Protein AF-A0AA37EKW2-F1 (afdb_monomer_lite)

Foldseek 3Di:
DDAAQDQADPVSVVVCVVVQALHDWQLSHHANDAPRNDDQPDAWDWFQQPQSRHTDTRNHPQLLLVVLVQSPDPFFRTKHAFRWLPDPVLLVVLCVVVVHDADHDPPNRHHGTHTFGIWTWGDPPPDIAIATEHEDEPVCCPPPNSVSSLSSVCVSCVVVVHHYYYDYDDPVSNVVSVVSCVVCVCVRVVPDDDPPPPPPDPPDD

Sequence (205 aa):
MAGRRKLEKLADFKRALKQKYGLGEGANYTPWIRVQDVKSHGHSGKIDGIKSGRTHHTLSEQETCFFYLAEFSDSVTDIREQFPLLPLTLSLKISQLLDIEHPKHPITKDPIIMTTDFLLTCSDGKRIWYEAVTVKPSEKLSDKRTAEKLDIERVWWELLGVPFHVFCLSELNQIKSKNIQWITDPKRKNYSSPSNKVREKPSVC

pLDDT: mean 90.91, std 12.45, range [42.06, 98.75]

Structure (mmCIF, N/CA/C/O backbone):
data_AF-A0AA37EKW2-F1
#
_entry.id   AF-A0AA37EKW2-F1
#
loop_
_atom_site.group_PDB
_atom_site.id
_atom_site.type_symbol
_atom_site.label_atom_id
_atom_site.label_alt_id
_atom_site.label_comp_id
_atom_site.label_asym_id
_atom_site.label_entity_id
_atom_site.label_seq_id
_atom_site.pdbx_PDB_ins_code
_atom_site.Cartn_x
_atom_site.Cartn_y
_atom_site.Cartn_z
_atom_site.occupancy
_atom_site.B_iso_or_equiv
_atom_site.auth_seq_id
_atom_site.auth_comp_id
_atom_site.auth_asym_id
_atom_site.auth_atom_id
_atom_site.pdbx_PDB_model_num
ATOM 1 N N . MET A 1 1 ? 15.462 -14.387 13.741 1.00 42.06 1 MET A N 1
ATOM 2 C CA . MET A 1 1 ? 14.979 -13.208 12.985 1.00 42.06 1 MET A CA 1
ATOM 3 C C . MET A 1 1 ? 15.361 -13.371 11.522 1.00 42.06 1 MET A C 1
ATOM 5 O O . MET A 1 1 ? 16.529 -13.606 11.247 1.00 42.06 1 MET A O 1
ATOM 9 N N . ALA A 1 2 ? 14.400 -13.325 10.594 1.00 54.16 2 ALA A N 1
ATOM 10 C CA . ALA A 1 2 ? 14.700 -13.429 9.164 1.00 54.16 2 ALA A CA 1
ATOM 11 C C . ALA A 1 2 ? 15.377 -12.135 8.683 1.00 54.16 2 ALA A C 1
ATOM 13 O O . ALA A 1 2 ? 14.808 -11.054 8.840 1.00 54.16 2 ALA A O 1
ATOM 14 N N . GLY A 1 3 ? 16.590 -12.257 8.138 1.00 61.41 3 GLY A N 1
ATOM 15 C CA . GLY A 1 3 ? 17.372 -11.133 7.624 1.00 61.41 3 GLY A CA 1
ATOM 16 C C . GLY A 1 3 ? 16.683 -10.384 6.480 1.00 61.41 3 GLY A C 1
ATOM 17 O O . GLY A 1 3 ? 15.661 -10.817 5.940 1.00 61.41 3 GLY A O 1
ATOM 18 N N . ARG A 1 4 ? 17.260 -9.237 6.112 1.00 78.19 4 ARG A N 1
ATOM 19 C CA . ARG A 1 4 ? 16.784 -8.392 5.012 1.00 78.19 4 ARG A CA 1
ATOM 20 C C . ARG A 1 4 ? 16.636 -9.205 3.724 1.00 78.19 4 ARG A C 1
ATOM 22 O O . ARG A 1 4 ? 17.592 -9.851 3.289 1.00 78.19 4 ARG A O 1
ATOM 29 N N . ARG A 1 5 ? 15.459 -9.157 3.093 1.00 86.81 5 ARG A N 1
ATOM 30 C CA . ARG A 1 5 ? 15.258 -9.824 1.802 1.00 86.81 5 ARG A CA 1
ATOM 31 C C . ARG A 1 5 ? 15.879 -8.994 0.686 1.00 86.81 5 ARG A C 1
ATOM 33 O O . ARG A 1 5 ? 15.773 -7.770 0.672 1.00 86.81 5 ARG A O 1
ATOM 40 N N . LYS A 1 6 ? 16.489 -9.682 -0.274 1.00 83.50 6 LYS A N 1
ATOM 41 C CA . LYS A 1 6 ? 16.849 -9.103 -1.569 1.00 83.50 6 LYS A CA 1
ATOM 42 C C . LYS A 1 6 ? 15.641 -9.234 -2.487 1.00 83.50 6 LYS A C 1
ATOM 44 O O . LYS A 1 6 ? 15.104 -10.334 -2.597 1.00 83.50 6 LYS A O 1
ATOM 49 N N . LEU A 1 7 ? 15.206 -8.121 -3.070 1.00 87.19 7 LEU A N 1
ATOM 50 C CA . LEU A 1 7 ? 14.151 -8.023 -4.084 1.00 87.19 7 LEU A CA 1
ATOM 51 C C . LEU A 1 7 ? 14.756 -7.329 -5.312 1.00 87.19 7 LEU A C 1
ATOM 53 O O . LEU A 1 7 ? 14.345 -6.234 -5.684 1.00 87.19 7 LEU A O 1
ATOM 57 N N . GLU A 1 8 ? 15.806 -7.926 -5.877 1.00 87.25 8 GLU A N 1
ATOM 58 C CA . GLU A 1 8 ? 16.650 -7.264 -6.880 1.00 87.25 8 GLU A CA 1
ATOM 59 C C . GLU A 1 8 ? 16.431 -7.834 -8.282 1.00 87.25 8 GLU A C 1
ATOM 61 O O . GLU A 1 8 ? 16.591 -7.114 -9.265 1.00 87.25 8 GLU A O 1
ATOM 66 N N . LYS A 1 9 ? 16.089 -9.127 -8.376 1.00 89.00 9 LYS A N 1
ATOM 67 C CA . LYS A 1 9 ? 15.966 -9.863 -9.642 1.00 89.00 9 LYS A CA 1
ATOM 68 C C . LYS A 1 9 ? 14.743 -10.776 -9.661 1.00 89.00 9 LYS A C 1
ATOM 70 O O . LYS A 1 9 ? 14.186 -11.136 -8.625 1.00 89.00 9 LYS A O 1
ATOM 75 N N . LEU A 1 10 ? 14.388 -11.273 -10.846 1.00 87.12 10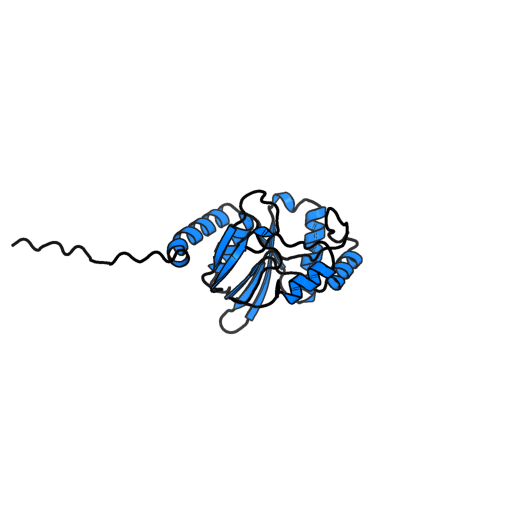 LEU A N 1
ATOM 76 C CA . LEU A 1 10 ? 13.243 -12.172 -11.044 1.00 87.12 10 LEU A CA 1
ATOM 77 C C . LEU A 1 10 ? 13.252 -13.411 -10.127 1.00 87.12 10 LEU A C 1
ATOM 79 O O . LEU A 1 10 ? 12.202 -13.828 -9.638 1.00 87.12 10 LEU A O 1
ATOM 83 N N . ALA A 1 11 ? 14.424 -14.003 -9.875 1.00 90.19 11 ALA A N 1
ATOM 84 C CA . ALA A 1 11 ? 14.554 -15.149 -8.972 1.00 90.19 11 ALA A CA 1
ATOM 85 C C . ALA A 1 11 ? 14.138 -14.803 -7.530 1.00 90.19 11 ALA A C 1
ATOM 87 O O . ALA A 1 11 ? 13.500 -15.615 -6.856 1.00 90.19 11 ALA A O 1
ATOM 88 N N . ASP A 1 12 ? 14.434 -13.583 -7.079 1.00 91.38 12 ASP A N 1
ATOM 89 C CA . ASP A 1 12 ? 14.015 -13.095 -5.769 1.00 91.38 12 ASP A CA 1
ATOM 90 C C . ASP A 1 12 ? 12.500 -12.906 -5.702 1.00 91.38 12 ASP A C 1
ATOM 92 O O . ASP A 1 12 ? 11.878 -13.314 -4.721 1.00 91.38 12 ASP A O 1
ATOM 96 N N . PHE A 1 13 ? 11.893 -12.352 -6.757 1.00 91.94 13 PHE A N 1
ATOM 97 C CA . PHE A 1 13 ? 10.441 -12.165 -6.835 1.00 91.94 13 PHE A CA 1
ATOM 98 C C . PHE A 1 13 ? 9.708 -13.509 -6.789 1.00 91.94 13 PHE A C 1
ATOM 100 O O . PHE A 1 13 ? 8.758 -13.676 -6.025 1.00 91.94 13 PHE A O 1
ATOM 107 N N . LYS A 1 14 ? 10.200 -14.513 -7.529 1.00 92.75 14 LYS A N 1
ATOM 108 C CA . LYS A 1 14 ? 9.668 -15.885 -7.483 1.00 92.75 14 LYS A CA 1
ATOM 109 C C . LYS A 1 14 ? 9.786 -16.495 -6.084 1.00 92.75 14 LYS A C 1
ATOM 111 O O . LYS A 1 14 ? 8.841 -17.120 -5.605 1.00 92.75 14 LYS A O 1
ATOM 116 N N . ARG A 1 15 ? 10.921 -16.294 -5.403 1.00 94.31 15 ARG A N 1
ATOM 117 C CA . ARG A 1 15 ? 11.117 -16.751 -4.017 1.00 94.31 15 ARG A CA 1
ATOM 118 C C . ARG A 1 15 ? 10.146 -16.063 -3.054 1.00 94.31 15 ARG A C 1
ATOM 120 O O . ARG A 1 15 ? 9.569 -16.746 -2.212 1.00 94.31 15 ARG A O 1
ATOM 127 N N . ALA A 1 16 ? 9.939 -14.754 -3.190 1.00 93.81 16 ALA A N 1
ATOM 128 C CA . ALA A 1 16 ? 8.991 -13.996 -2.376 1.00 93.81 16 ALA A CA 1
ATOM 129 C C . ALA A 1 16 ? 7.548 -14.492 -2.579 1.00 93.81 16 ALA A C 1
ATOM 131 O O . ALA A 1 16 ? 6.856 -14.772 -1.604 1.00 93.81 16 ALA A O 1
ATOM 132 N N . LEU A 1 17 ? 7.124 -14.724 -3.823 1.00 93.44 17 LEU A N 1
ATOM 133 C CA . LEU A 1 17 ? 5.799 -15.287 -4.109 1.00 93.44 17 LEU A CA 1
ATOM 134 C C . LEU A 1 17 ? 5.619 -16.698 -3.541 1.00 93.44 17 LEU A C 1
ATOM 136 O O . LEU A 1 17 ? 4.581 -17.002 -2.954 1.00 93.44 17 LEU A O 1
ATOM 140 N N . LYS A 1 18 ? 6.648 -17.552 -3.630 1.00 94.62 18 LYS A N 1
ATOM 141 C CA . LYS A 1 18 ? 6.634 -18.884 -2.999 1.00 94.62 18 LYS A CA 1
ATOM 142 C C . LYS A 1 18 ? 6.458 -18.797 -1.477 1.00 94.62 18 LYS A C 1
ATOM 144 O O . LYS A 1 18 ? 5.832 -19.668 -0.883 1.00 94.62 18 LYS A O 1
ATOM 149 N N . GLN A 1 19 ? 6.972 -17.733 -0.864 1.00 93.88 19 GLN A N 1
ATOM 150 C CA . GLN A 1 19 ? 6.819 -17.417 0.558 1.00 93.88 19 GLN A CA 1
ATOM 151 C C . GLN A 1 19 ? 5.547 -16.605 0.877 1.00 93.88 19 GLN A C 1
ATOM 153 O O . GLN A 1 19 ? 5.442 -16.075 1.976 1.00 93.88 19 GLN A O 1
ATOM 158 N N . LYS A 1 20 ? 4.590 -16.514 -0.059 1.00 94.94 20 LYS A N 1
ATOM 159 C CA . LYS A 1 20 ? 3.280 -15.857 0.104 1.00 94.94 20 LYS A CA 1
ATOM 160 C C . LYS A 1 20 ? 3.309 -14.334 0.311 1.00 94.94 20 LYS A C 1
ATOM 162 O O . LYS A 1 20 ? 2.295 -13.754 0.678 1.00 94.94 20 LYS A O 1
ATOM 167 N N . TYR A 1 21 ? 4.418 -13.660 0.001 1.00 95.94 21 TYR A N 1
ATOM 168 C CA . TYR A 1 21 ? 4.441 -12.194 -0.020 1.00 95.94 21 TYR A CA 1
ATOM 169 C C . TYR A 1 21 ? 3.580 -11.654 -1.164 1.00 95.94 21 TYR A C 1
ATOM 171 O O . TYR A 1 21 ? 3.672 -12.136 -2.292 1.00 95.94 21 TYR A O 1
ATOM 179 N N . GLY A 1 22 ? 2.777 -10.637 -0.868 1.00 95.62 22 GLY A N 1
ATOM 180 C CA . GLY A 1 22 ? 1.790 -10.067 -1.777 1.00 95.62 22 GLY A CA 1
ATOM 181 C C . GLY A 1 22 ? 0.514 -10.888 -1.931 1.00 95.62 22 GLY A C 1
ATOM 182 O O . GLY A 1 22 ? -0.336 -10.505 -2.726 1.00 95.62 22 GLY A O 1
ATOM 183 N N . LEU A 1 23 ? 0.384 -12.014 -1.222 1.00 95.44 23 LEU A N 1
ATOM 184 C CA . LEU A 1 23 ? -0.744 -12.935 -1.334 1.00 95.44 23 LEU A CA 1
ATOM 185 C C . LEU A 1 23 ? -1.514 -13.006 -0.012 1.00 95.44 23 LEU A C 1
ATOM 187 O O . LEU A 1 23 ? -0.953 -12.750 1.053 1.00 95.44 23 LEU A O 1
ATOM 191 N N . GLY A 1 24 ? -2.783 -13.408 -0.094 1.00 96.06 24 GLY A N 1
ATOM 192 C CA . GLY A 1 24 ? -3.681 -13.534 1.054 1.00 96.06 24 GLY A CA 1
ATOM 193 C C . GLY A 1 24 ? -4.563 -12.304 1.272 1.00 96.06 24 GLY A C 1
ATOM 194 O O . GLY A 1 24 ? -4.509 -11.335 0.516 1.00 96.06 24 GLY A O 1
ATOM 195 N N . GLU A 1 25 ? -5.391 -12.380 2.308 1.00 96.31 25 GLU A N 1
ATOM 196 C CA . GLU A 1 25 ? -6.356 -11.353 2.720 1.00 96.31 25 GLU A CA 1
ATOM 197 C C . GLU A 1 25 ? -6.466 -11.356 4.249 1.00 96.31 25 GLU A C 1
ATOM 199 O O . GLU A 1 25 ? -6.169 -12.375 4.890 1.00 96.31 25 GLU A O 1
ATOM 204 N N . GLY A 1 26 ? -6.859 -10.224 4.835 1.00 96.25 26 GLY A N 1
ATOM 205 C CA . GLY A 1 26 ? -7.007 -10.064 6.280 1.00 96.25 26 GLY A CA 1
ATOM 206 C C . GLY A 1 26 ? -5.744 -10.477 7.034 1.00 96.25 26 GLY A C 1
ATOM 207 O O . GLY A 1 26 ? -4.629 -10.079 6.682 1.00 96.25 26 GLY A O 1
ATOM 208 N N . ALA A 1 27 ? -5.912 -11.343 8.036 1.00 96.94 27 ALA A N 1
ATOM 209 C CA . ALA A 1 27 ? -4.826 -11.873 8.861 1.00 96.94 27 ALA A CA 1
ATOM 210 C C . ALA A 1 27 ? -3.769 -12.669 8.071 1.00 96.94 27 ALA A C 1
ATOM 212 O O . ALA A 1 27 ? -2.631 -12.797 8.519 1.00 96.94 27 ALA A O 1
ATOM 213 N N . ASN A 1 28 ? -4.129 -13.198 6.897 1.00 97.00 28 ASN A N 1
ATOM 214 C CA . ASN A 1 28 ? -3.255 -14.046 6.084 1.00 97.00 28 ASN A CA 1
ATOM 215 C C . ASN A 1 28 ? -2.467 -13.262 5.027 1.00 97.00 28 ASN A C 1
ATOM 217 O O . ASN A 1 28 ? -1.647 -13.854 4.320 1.00 97.00 28 ASN A O 1
ATOM 221 N N . TYR A 1 29 ? -2.710 -11.956 4.884 1.00 98.06 29 TYR A N 1
ATOM 222 C CA . TYR A 1 29 ? -1.960 -11.134 3.944 1.00 98.06 29 TYR A CA 1
ATOM 223 C C . TYR A 1 29 ? -0.557 -10.817 4.466 1.00 98.06 29 TYR A C 1
ATOM 225 O O . TYR A 1 29 ? -0.375 -10.413 5.614 1.00 98.06 29 TYR A O 1
ATOM 233 N N . THR A 1 30 ? 0.442 -10.945 3.591 1.00 96.38 30 THR A N 1
ATOM 234 C CA . THR A 1 30 ? 1.818 -10.508 3.871 1.00 96.38 30 THR A CA 1
ATOM 235 C C . THR A 1 30 ? 2.242 -9.436 2.860 1.00 96.38 30 THR A C 1
ATOM 237 O O . THR A 1 30 ? 2.263 -9.740 1.668 1.00 96.38 30 THR A O 1
ATOM 240 N N . PRO A 1 31 ? 2.636 -8.217 3.277 1.00 97.12 31 PRO A N 1
ATOM 241 C CA . PRO A 1 31 ? 2.953 -7.114 2.359 1.00 97.12 31 PRO A CA 1
ATOM 242 C C . PRO A 1 31 ? 4.193 -7.390 1.506 1.00 97.12 31 PRO A C 1
ATOM 244 O O . PRO A 1 31 ? 5.136 -8.038 1.969 1.00 97.12 31 PRO A O 1
ATOM 247 N N . TRP A 1 32 ? 4.239 -6.882 0.268 1.00 96.88 32 TRP A N 1
ATOM 248 C CA . TRP A 1 32 ? 5.378 -7.132 -0.629 1.00 96.88 32 TRP A CA 1
ATOM 249 C C . TRP A 1 32 ? 6.685 -6.557 -0.089 1.00 96.88 32 TRP A C 1
ATOM 251 O O . TRP A 1 32 ? 7.726 -7.212 -0.178 1.00 96.88 32 TRP A O 1
ATOM 261 N N . ILE A 1 33 ? 6.619 -5.368 0.511 1.00 94.06 33 ILE A N 1
ATOM 262 C CA . ILE A 1 33 ? 7.735 -4.668 1.149 1.00 94.06 33 ILE A CA 1
ATOM 263 C C . ILE A 1 33 ? 7.417 -4.529 2.634 1.00 94.06 33 ILE A C 1
ATOM 265 O O . ILE A 1 33 ? 6.320 -4.136 3.012 1.00 94.06 33 ILE A O 1
ATOM 269 N N . ARG A 1 34 ? 8.386 -4.843 3.493 1.00 93.50 34 ARG A N 1
ATOM 270 C CA . ARG A 1 34 ? 8.272 -4.630 4.939 1.00 93.50 34 ARG A CA 1
ATOM 271 C C . ARG A 1 34 ? 9.265 -3.581 5.398 1.00 93.50 34 ARG A C 1
ATOM 273 O O . ARG A 1 34 ? 10.304 -3.380 4.775 1.00 93.50 34 ARG A O 1
ATOM 280 N N . VAL A 1 35 ? 9.019 -3.049 6.591 1.00 91.06 35 VAL A N 1
ATOM 281 C CA . VAL A 1 35 ? 9.935 -2.148 7.317 1.00 91.06 35 VAL A CA 1
ATOM 282 C C . VAL A 1 35 ? 11.388 -2.652 7.326 1.00 91.06 35 VAL A C 1
ATOM 284 O O . VAL A 1 35 ? 12.316 -1.880 7.133 1.00 91.06 35 VAL A O 1
ATOM 287 N N . GLN A 1 36 ? 11.605 -3.960 7.493 1.00 88.38 36 GLN A N 1
ATOM 288 C CA . GLN A 1 36 ? 12.947 -4.565 7.528 1.00 88.38 36 GLN A CA 1
ATOM 289 C C . GLN A 1 36 ? 13.625 -4.732 6.155 1.00 88.38 36 GLN A C 1
ATOM 291 O O . GLN A 1 36 ? 14.807 -5.070 6.094 1.00 88.38 36 GLN A O 1
ATOM 296 N N . ASP A 1 37 ? 12.890 -4.553 5.055 1.00 85.94 37 ASP A N 1
ATOM 297 C CA . ASP A 1 37 ? 13.415 -4.706 3.694 1.00 85.94 37 ASP A CA 1
ATOM 298 C C . ASP A 1 37 ? 13.993 -3.376 3.148 1.00 85.94 37 ASP A C 1
ATOM 300 O O . ASP A 1 37 ? 14.840 -3.378 2.242 1.00 85.94 37 ASP A O 1
ATOM 304 N N . VAL A 1 38 ? 13.618 -2.240 3.751 1.00 81.94 38 VAL A N 1
ATOM 305 C CA . VAL A 1 38 ? 14.083 -0.890 3.394 1.00 81.94 38 VAL A CA 1
ATOM 306 C C . VAL A 1 38 ? 15.163 -0.379 4.353 1.00 81.94 38 VAL A C 1
ATOM 308 O O . VAL A 1 38 ? 15.244 -0.786 5.509 1.00 81.94 38 VAL A O 1
ATOM 311 N N . LYS A 1 39 ? 16.039 0.515 3.872 1.00 72.31 39 LYS A N 1
ATOM 312 C CA . LYS A 1 39 ? 16.962 1.245 4.758 1.00 72.31 39 LYS A CA 1
ATOM 313 C C . LYS A 1 39 ? 16.136 2.272 5.541 1.00 72.31 39 LYS A C 1
ATOM 315 O O . LYS A 1 39 ? 15.391 3.027 4.919 1.00 72.31 39 LYS A O 1
ATOM 320 N N . SER A 1 40 ? 16.260 2.300 6.865 1.00 57.06 40 SER A N 1
ATOM 321 C CA . SER A 1 40 ? 15.547 3.248 7.725 1.00 57.06 40 SER A CA 1
ATOM 322 C C . SER A 1 40 ? 15.965 4.686 7.400 1.00 57.06 40 SER A C 1
ATOM 324 O O . SER A 1 40 ? 17.101 5.063 7.677 1.00 57.06 40 SER A O 1
ATOM 326 N N . HIS A 1 41 ? 15.062 5.480 6.823 1.00 56.59 41 HIS A N 1
ATOM 327 C CA . HIS A 1 41 ? 15.257 6.923 6.601 1.00 56.59 41 HIS A CA 1
ATOM 328 C C . HIS A 1 41 ? 14.369 7.782 7.528 1.00 56.59 41 HIS A C 1
ATOM 330 O O . HIS A 1 41 ? 14.228 8.977 7.302 1.00 56.59 41 HIS A O 1
ATOM 336 N N . GLY A 1 42 ? 13.786 7.181 8.574 1.00 61.75 42 GLY A N 1
ATOM 337 C CA . GLY A 1 42 ? 12.836 7.831 9.484 1.00 61.75 42 GLY A CA 1
ATOM 338 C C . GLY A 1 42 ? 11.391 7.351 9.292 1.00 61.75 42 GLY A C 1
ATOM 339 O O . GLY A 1 42 ? 11.013 6.906 8.214 1.00 61.75 42 GLY A O 1
ATOM 340 N N . HIS A 1 43 ? 10.624 7.387 10.387 1.00 74.81 43 HIS A N 1
ATOM 341 C CA . HIS A 1 43 ? 9.171 7.161 10.519 1.00 74.81 43 HIS A CA 1
ATOM 342 C C . HIS A 1 43 ? 8.532 5.918 9.861 1.00 74.81 43 HIS A C 1
ATOM 344 O O . HIS A 1 43 ? 7.346 5.938 9.542 1.00 74.81 43 HIS A O 1
ATOM 350 N N . SER A 1 44 ? 9.256 4.808 9.706 1.00 85.62 44 SER A N 1
ATOM 351 C CA . SER A 1 44 ? 8.624 3.511 9.420 1.00 85.62 44 SER A CA 1
ATOM 352 C C . SER A 1 44 ? 7.959 2.935 10.677 1.00 85.62 44 SER A C 1
ATOM 354 O O . SER A 1 44 ? 8.568 2.971 11.750 1.00 85.62 44 SER A O 1
ATOM 356 N N . GLY A 1 45 ? 6.766 2.351 10.553 1.00 88.25 45 GLY A N 1
ATOM 357 C CA . GLY A 1 45 ? 5.967 1.851 11.671 1.00 88.25 45 GLY A CA 1
ATOM 358 C C . GLY A 1 45 ? 5.537 0.392 11.516 1.00 88.25 45 GLY A C 1
ATOM 359 O O . GLY A 1 45 ? 5.351 -0.121 10.412 1.00 88.25 45 GLY A O 1
ATOM 360 N N . LYS A 1 46 ? 5.371 -0.288 12.655 1.00 93.81 46 LYS A N 1
ATOM 361 C CA . LYS A 1 46 ? 4.614 -1.541 12.760 1.00 93.81 46 LYS A CA 1
ATOM 362 C C . LYS A 1 46 ? 3.370 -1.267 13.588 1.00 93.81 46 LYS A C 1
ATOM 364 O O . LYS A 1 46 ? 3.500 -0.758 14.699 1.00 93.81 46 LYS A O 1
ATOM 369 N N . ILE A 1 47 ? 2.198 -1.569 13.041 1.00 95.00 47 ILE A N 1
ATOM 370 C CA . ILE A 1 47 ? 0.916 -1.226 13.663 1.00 95.00 47 ILE A CA 1
ATOM 371 C C . ILE A 1 47 ? 0.050 -2.476 13.709 1.00 95.00 47 ILE A C 1
ATOM 373 O O . ILE A 1 47 ? -0.226 -3.063 12.668 1.00 95.00 47 ILE A O 1
ATOM 377 N N . ASP A 1 48 ? -0.389 -2.886 14.894 1.00 96.00 48 ASP A N 1
ATOM 378 C CA . ASP A 1 48 ? -1.277 -4.042 15.029 1.00 96.00 48 ASP A CA 1
ATOM 379 C C . ASP A 1 48 ? -2.688 -3.665 14.594 1.00 96.00 48 ASP A C 1
ATOM 381 O O . ASP A 1 48 ? -3.333 -2.846 15.247 1.00 96.00 48 ASP A O 1
ATOM 385 N N . GLY A 1 49 ? -3.141 -4.220 13.471 1.00 95.69 49 GLY A N 1
ATOM 386 C CA . GLY A 1 49 ? -4.438 -3.948 12.868 1.00 95.69 49 GLY A CA 1
ATOM 387 C C . GLY A 1 49 ? -5.580 -4.536 13.688 1.00 95.69 49 GLY A C 1
ATOM 388 O O . GLY A 1 49 ? -5.628 -5.736 13.951 1.00 95.69 49 GLY A O 1
ATOM 389 N N . ILE A 1 50 ? -6.527 -3.683 14.064 1.00 95.62 50 ILE A N 1
ATOM 390 C CA . ILE A 1 50 ? -7.752 -4.051 14.774 1.00 95.62 50 ILE A CA 1
ATOM 391 C C . ILE A 1 50 ? -8.692 -4.829 13.854 1.00 95.62 50 ILE A C 1
ATOM 393 O O . ILE A 1 50 ? -9.331 -5.772 14.314 1.00 95.62 50 ILE A O 1
ATOM 397 N N . LYS A 1 51 ? -8.802 -4.426 12.580 1.00 94.75 51 LYS A N 1
ATOM 398 C CA . LYS A 1 51 ? -9.724 -5.061 11.622 1.00 94.75 51 LYS A CA 1
ATOM 399 C C . LYS A 1 51 ? -9.147 -6.331 11.011 1.00 94.75 51 LYS A C 1
ATOM 401 O O . LYS A 1 51 ? -9.838 -7.336 10.905 1.00 94.75 51 LYS A O 1
ATOM 406 N N . SER A 1 52 ? -7.873 -6.283 10.637 1.00 93.81 52 SER A N 1
ATOM 407 C CA . SER A 1 52 ? -7.186 -7.387 9.965 1.00 93.81 52 SER A CA 1
ATOM 408 C C . SER A 1 52 ? -6.672 -8.457 10.933 1.00 93.81 52 SER A C 1
ATOM 410 O O . SER A 1 52 ? -6.431 -9.585 10.512 1.00 93.81 52 SER A O 1
ATOM 412 N N . GLY A 1 53 ? -6.466 -8.117 12.213 1.00 93.56 53 GLY A N 1
ATOM 413 C CA . GLY A 1 53 ? -5.877 -9.015 13.207 1.00 93.56 53 GLY A CA 1
ATOM 414 C C . GLY A 1 53 ? -4.394 -9.328 12.971 1.00 93.56 53 GLY A C 1
ATOM 415 O O . GLY A 1 53 ? -3.897 -10.326 13.489 1.00 93.56 53 GLY A O 1
ATOM 416 N N . ARG A 1 54 ? -3.676 -8.510 12.184 1.00 95.75 54 ARG A N 1
ATOM 417 C CA . ARG A 1 54 ? -2.240 -8.682 11.897 1.00 95.75 54 ARG A CA 1
ATOM 418 C C . ARG A 1 54 ? -1.452 -7.387 12.058 1.00 95.75 54 ARG A C 1
ATOM 420 O O . ARG A 1 54 ? -2.001 -6.293 11.986 1.00 95.75 54 ARG A O 1
ATOM 427 N N . THR A 1 55 ? -0.135 -7.505 12.186 1.00 96.38 55 THR A N 1
ATOM 428 C CA . THR A 1 55 ? 0.765 -6.348 12.148 1.00 96.38 55 THR A CA 1
ATOM 429 C C . THR A 1 55 ? 0.919 -5.831 10.712 1.00 96.38 55 THR A C 1
ATOM 431 O O . THR A 1 55 ? 1.336 -6.564 9.812 1.00 96.38 55 THR A O 1
ATOM 434 N N . HIS A 1 56 ? 0.610 -4.556 10.504 1.00 97.44 56 HIS A N 1
ATOM 435 C CA . HIS A 1 56 ? 0.835 -3.816 9.265 1.00 97.44 56 HIS A CA 1
ATOM 436 C C . HIS A 1 56 ? 2.209 -3.152 9.246 1.00 97.44 56 HIS A C 1
ATOM 438 O O . HIS A 1 56 ? 2.770 -2.817 10.294 1.00 97.44 56 HIS A O 1
ATOM 444 N N . HIS A 1 57 ? 2.739 -2.940 8.043 1.00 96.62 57 HIS A N 1
ATOM 445 C CA . HIS A 1 57 ? 4.039 -2.316 7.814 1.00 96.62 57 HIS A CA 1
ATOM 446 C C . HIS A 1 57 ? 3.910 -1.000 7.041 1.00 96.62 57 HIS A C 1
ATOM 448 O O . HIS A 1 57 ? 3.730 -1.014 5.828 1.00 96.62 57 HIS A O 1
ATOM 454 N N . THR A 1 58 ? 4.093 0.131 7.715 1.00 95.62 58 THR A N 1
ATOM 455 C CA . THR A 1 58 ? 4.144 1.451 7.069 1.00 95.62 58 THR A CA 1
ATOM 456 C C . THR A 1 58 ? 5.591 1.907 6.915 1.00 95.62 58 THR A C 1
ATOM 458 O O . THR A 1 58 ? 6.436 1.688 7.788 1.00 95.62 58 THR A O 1
ATOM 461 N N . LEU A 1 59 ? 5.913 2.515 5.779 1.00 93.94 59 LEU A N 1
ATOM 462 C CA . LEU A 1 59 ? 7.266 2.931 5.412 1.00 93.94 59 LEU A CA 1
ATOM 463 C C . LEU A 1 59 ? 7.496 4.437 5.611 1.00 93.94 59 LEU A C 1
ATOM 465 O O . LEU A 1 59 ? 8.623 4.903 5.445 1.00 93.94 59 LEU A O 1
ATOM 469 N N . SER A 1 60 ? 6.458 5.179 6.009 1.00 92.62 60 SER A N 1
ATOM 470 C CA . SER A 1 60 ? 6.502 6.616 6.288 1.00 92.62 60 SER A CA 1
ATOM 471 C C . SER A 1 60 ? 5.453 7.059 7.324 1.00 92.62 60 SER A C 1
ATOM 473 O O . SER A 1 60 ? 4.491 6.343 7.633 1.00 92.62 60 SER A O 1
ATOM 475 N N . GLU A 1 61 ? 5.606 8.283 7.844 1.00 92.12 61 GLU A N 1
ATOM 476 C CA . GLU A 1 61 ? 4.599 8.914 8.710 1.00 92.12 61 GLU A CA 1
ATOM 477 C C . GLU A 1 61 ? 3.291 9.171 7.949 1.00 92.12 61 GLU A C 1
ATOM 479 O O . GLU A 1 61 ? 2.211 8.974 8.501 1.00 92.12 61 GLU A O 1
ATOM 484 N N . GLN A 1 62 ? 3.369 9.552 6.668 1.00 94.06 62 GLN A N 1
ATOM 485 C CA . GLN A 1 62 ? 2.185 9.789 5.840 1.00 94.06 62 GLN A CA 1
ATOM 486 C C . GLN A 1 62 ? 1.370 8.497 5.666 1.00 94.06 62 GLN A C 1
ATOM 488 O O . GLN A 1 62 ? 0.147 8.522 5.789 1.00 94.06 62 GLN A O 1
ATOM 493 N N . GLU A 1 63 ? 2.040 7.365 5.428 1.00 96.50 63 GLU A N 1
ATOM 494 C CA . GLU A 1 63 ? 1.388 6.051 5.357 1.00 96.50 63 GLU A CA 1
ATOM 495 C C . GLU A 1 63 ? 0.778 5.644 6.696 1.00 96.50 63 GLU A C 1
ATOM 497 O O . GLU A 1 63 ? -0.331 5.122 6.735 1.00 96.50 63 GLU A O 1
ATOM 502 N N . THR A 1 64 ? 1.472 5.918 7.802 1.00 95.94 64 THR A N 1
ATOM 503 C CA . THR A 1 64 ? 0.944 5.688 9.154 1.00 95.94 64 THR A CA 1
ATOM 504 C C . THR A 1 64 ? -0.321 6.508 9.397 1.00 95.94 64 THR A C 1
ATOM 506 O O . THR A 1 64 ? -1.313 5.982 9.900 1.00 95.94 64 THR A O 1
ATOM 509 N N . CYS A 1 65 ? -0.315 7.775 8.982 1.00 96.69 65 CYS A N 1
ATOM 510 C CA . CYS A 1 65 ? -1.475 8.649 9.068 1.00 96.69 65 CYS A CA 1
ATOM 511 C C . CYS A 1 65 ? -2.663 8.087 8.278 1.00 96.69 65 CYS A C 1
ATOM 513 O O . CYS A 1 65 ? -3.756 7.915 8.824 1.00 96.69 65 CYS A O 1
ATOM 515 N N . PHE A 1 66 ? -2.429 7.737 7.011 1.00 98.06 66 PHE A N 1
ATOM 516 C CA . PHE A 1 66 ? -3.457 7.157 6.157 1.00 98.06 66 PHE A CA 1
ATOM 517 C C . PHE A 1 66 ? -3.996 5.835 6.714 1.00 98.06 66 PHE A C 1
ATOM 519 O O . PHE A 1 66 ? -5.209 5.652 6.748 1.00 98.06 66 PHE A O 1
ATOM 526 N N . PHE A 1 67 ? -3.125 4.953 7.212 1.00 98.12 67 PHE A N 1
ATOM 527 C CA . PHE A 1 67 ? -3.523 3.674 7.799 1.00 98.12 67 PHE A CA 1
ATOM 528 C C . PHE A 1 67 ? -4.572 3.854 8.902 1.00 98.12 67 PHE A C 1
ATOM 530 O O . PHE A 1 67 ? -5.614 3.202 8.864 1.00 98.12 67 PHE A O 1
ATOM 537 N N . TYR A 1 68 ? -4.340 4.765 9.855 1.00 98.06 68 TYR A N 1
ATOM 538 C CA . TYR A 1 68 ? -5.298 5.003 10.938 1.00 98.06 68 TYR A CA 1
ATOM 539 C C . TYR A 1 68 ? -6.636 5.543 10.425 1.00 98.06 68 TYR A C 1
ATOM 541 O O . TYR A 1 68 ? -7.682 5.137 10.925 1.00 98.06 68 TYR A O 1
ATOM 549 N N . LEU A 1 69 ? -6.621 6.432 9.428 1.00 98.25 69 LEU A N 1
ATOM 550 C CA . LEU A 1 69 ? -7.846 6.963 8.822 1.00 98.25 69 LEU A CA 1
ATOM 551 C C . LEU A 1 69 ? -8.630 5.867 8.091 1.00 98.25 69 LEU A C 1
ATOM 553 O O . LEU A 1 69 ? -9.834 5.734 8.301 1.00 98.25 69 LEU A O 1
ATOM 557 N N . ALA A 1 70 ? -7.944 5.070 7.270 1.00 98.31 70 ALA A N 1
ATOM 558 C CA . ALA A 1 70 ? -8.547 3.988 6.503 1.00 98.31 70 ALA A CA 1
ATOM 559 C C . ALA A 1 70 ? -9.118 2.907 7.426 1.00 98.31 70 ALA A C 1
ATOM 561 O O . ALA A 1 70 ? -10.265 2.500 7.269 1.00 98.31 70 ALA A O 1
ATOM 562 N N . GLU A 1 71 ? -8.362 2.479 8.439 1.00 98.06 71 GLU A N 1
ATOM 563 C CA . GLU A 1 71 ? -8.833 1.457 9.370 1.00 98.06 71 GLU A CA 1
ATOM 564 C C . GLU A 1 71 ? -10.017 1.940 10.210 1.00 98.06 71 GLU A C 1
ATOM 566 O O . GLU A 1 71 ? -10.889 1.143 10.545 1.00 98.06 71 GLU A O 1
ATOM 571 N N . PHE A 1 72 ? -10.101 3.233 10.522 1.00 97.75 72 PHE A N 1
ATOM 572 C CA . PHE A 1 72 ? -11.231 3.783 11.268 1.00 97.75 72 PHE A CA 1
ATOM 573 C C . PHE A 1 72 ? -12.513 3.918 10.433 1.00 97.75 72 PHE A C 1
ATOM 575 O O . PHE A 1 72 ? -13.596 3.957 11.003 1.00 97.75 72 PHE A O 1
ATOM 582 N N . SER A 1 73 ? -12.423 3.956 9.100 1.00 97.50 73 SER A N 1
ATOM 583 C CA . SER A 1 73 ? -13.599 4.059 8.225 1.00 97.50 73 SER A CA 1
ATOM 584 C C . SER A 1 73 ? -14.461 2.800 8.281 1.00 97.50 73 SER A C 1
ATOM 586 O O . SER A 1 73 ? -13.973 1.725 7.945 1.00 97.50 73 SER A O 1
ATOM 588 N N . ASP A 1 74 ? -15.746 2.909 8.623 1.00 96.62 74 ASP A N 1
ATOM 589 C CA . ASP A 1 74 ? -16.663 1.759 8.730 1.00 96.62 74 ASP A CA 1
ATOM 590 C C . ASP A 1 74 ? -16.765 0.931 7.444 1.00 96.62 74 ASP A C 1
ATOM 592 O O . ASP A 1 74 ? -16.905 -0.289 7.507 1.00 96.62 74 ASP A O 1
ATOM 596 N N . SER A 1 75 ? -16.626 1.575 6.282 1.00 97.75 75 SER A N 1
ATOM 597 C CA . SER A 1 75 ? -16.665 0.891 4.989 1.00 97.75 75 SER A CA 1
ATOM 598 C C . SER A 1 75 ? -15.466 -0.028 4.754 1.00 97.75 75 SER A C 1
ATOM 600 O O . SER A 1 75 ? -15.582 -0.995 4.012 1.00 97.75 75 SER A O 1
ATOM 602 N N . VAL A 1 76 ? -14.306 0.241 5.357 1.00 98.44 76 VAL A N 1
ATOM 603 C CA . VAL A 1 76 ? -13.081 -0.532 5.109 1.00 98.44 76 VAL A CA 1
ATOM 604 C C . VAL A 1 76 ? -13.101 -1.801 5.954 1.00 98.44 76 VAL A C 1
ATOM 606 O O . VAL A 1 76 ? -13.189 -1.737 7.178 1.00 98.44 76 VAL A O 1
ATOM 609 N N . THR A 1 77 ? -12.971 -2.957 5.310 1.00 97.88 77 THR A N 1
ATOM 610 C CA . THR A 1 77 ? -13.010 -4.284 5.955 1.00 97.88 77 THR A CA 1
ATOM 611 C C . THR A 1 77 ? -11.654 -4.982 5.968 1.00 97.88 77 THR A C 1
ATOM 613 O O . THR A 1 77 ? -11.348 -5.693 6.921 1.00 97.88 77 THR A O 1
ATOM 616 N N . ASP A 1 78 ? -10.813 -4.732 4.964 1.00 98.31 78 ASP A N 1
ATOM 617 C CA . ASP A 1 78 ? -9.432 -5.213 4.911 1.00 98.31 78 ASP A CA 1
ATOM 618 C C . ASP A 1 78 ? -8.515 -4.142 4.313 1.00 98.31 78 ASP A C 1
ATOM 620 O O . ASP A 1 78 ? -8.932 -3.320 3.493 1.00 98.31 78 ASP A O 1
ATOM 624 N N . ILE A 1 79 ? -7.254 -4.166 4.732 1.00 98.62 79 ILE A N 1
ATOM 625 C CA . ILE A 1 79 ? -6.201 -3.263 4.274 1.00 98.62 79 ILE A CA 1
ATOM 626 C C . ILE A 1 79 ? -5.019 -4.131 3.876 1.00 98.62 79 ILE A C 1
ATOM 628 O O . ILE A 1 79 ? -4.497 -4.882 4.697 1.00 98.62 79 ILE A O 1
ATOM 632 N N . ARG A 1 80 ? -4.559 -4.007 2.633 1.00 98.62 80 ARG A N 1
ATOM 633 C CA . ARG A 1 80 ? -3.376 -4.704 2.121 1.00 98.62 80 ARG A CA 1
ATOM 634 C C . ARG A 1 80 ? -2.335 -3.676 1.705 1.00 98.62 80 ARG A C 1
ATOM 636 O O . ARG A 1 80 ? -2.404 -3.124 0.611 1.00 98.62 80 ARG A O 1
ATOM 643 N N . GLU A 1 81 ? -1.410 -3.373 2.610 1.00 98.44 81 GLU A N 1
ATOM 644 C CA . GLU A 1 81 ? -0.349 -2.398 2.374 1.00 98.44 81 GLU A CA 1
ATOM 645 C C . GLU A 1 81 ? 0.781 -2.956 1.508 1.00 98.44 81 GLU A C 1
ATOM 647 O O . GLU A 1 81 ? 1.079 -4.150 1.552 1.00 98.44 81 GLU A O 1
ATOM 652 N N . GLN A 1 82 ? 1.455 -2.077 0.764 1.00 97.69 82 GLN A N 1
ATOM 653 C CA . GLN A 1 82 ? 2.572 -2.429 -0.114 1.00 97.69 82 GLN A CA 1
ATOM 654 C C . GLN A 1 82 ? 2.172 -3.550 -1.092 1.00 97.69 82 GLN A C 1
ATOM 656 O O . GLN A 1 82 ? 2.852 -4.576 -1.217 1.00 97.69 82 GLN A O 1
ATOM 661 N N . PHE A 1 83 ? 1.022 -3.371 -1.750 1.00 98.50 83 PHE A N 1
ATOM 662 C CA . PHE A 1 83 ? 0.405 -4.360 -2.624 1.00 98.50 83 PHE A CA 1
ATOM 663 C C . PHE A 1 83 ? 1.152 -4.453 -3.960 1.00 98.50 83 PHE A C 1
ATOM 665 O O . PHE A 1 83 ? 1.259 -3.444 -4.657 1.00 98.50 83 PHE A O 1
ATOM 672 N N . PRO A 1 84 ? 1.685 -5.627 -4.347 1.00 98.00 84 PRO A N 1
ATOM 673 C CA . PRO A 1 84 ? 2.507 -5.734 -5.544 1.00 98.00 84 PRO A CA 1
ATOM 674 C C . PRO A 1 84 ? 1.675 -5.758 -6.824 1.00 98.00 84 PRO A C 1
ATOM 676 O O . PRO A 1 84 ? 0.722 -6.526 -6.950 1.00 98.00 84 PRO A O 1
ATOM 679 N N . LEU A 1 85 ? 2.111 -4.986 -7.816 1.00 97.88 85 LEU A N 1
ATOM 680 C CA . LEU A 1 85 ? 1.528 -4.969 -9.152 1.00 97.88 85 LEU A CA 1
ATOM 681 C C . LEU A 1 85 ? 2.128 -6.115 -9.976 1.00 97.88 85 LEU A C 1
ATOM 683 O O . LEU A 1 85 ? 3.247 -6.037 -10.490 1.00 97.88 85 LEU A O 1
ATOM 687 N N . LEU A 1 86 ? 1.399 -7.232 -10.026 1.00 95.81 86 LEU A N 1
ATOM 688 C CA . LEU A 1 86 ? 1.807 -8.472 -10.685 1.00 95.81 86 LEU A CA 1
ATOM 689 C C . LEU A 1 86 ? 0.789 -8.919 -11.740 1.00 95.81 86 LEU A C 1
ATOM 691 O O . LEU A 1 86 ? -0.409 -8.860 -11.483 1.00 95.81 86 LEU A O 1
ATOM 695 N N . PRO A 1 87 ? 1.244 -9.401 -12.913 1.00 95.75 87 PRO A N 1
ATOM 696 C CA . PRO A 1 87 ? 2.636 -9.688 -13.277 1.00 95.75 87 PRO A CA 1
ATOM 697 C C . PRO A 1 87 ? 3.438 -8.455 -13.747 1.00 95.75 87 PRO A C 1
ATOM 699 O O . PRO A 1 87 ? 2.898 -7.569 -14.401 1.00 95.75 87 PRO A O 1
ATOM 702 N N . LEU A 1 88 ? 4.766 -8.466 -13.536 1.00 95.88 88 LEU A N 1
ATOM 703 C CA . LEU A 1 88 ? 5.712 -7.430 -14.015 1.00 95.88 88 LEU A CA 1
ATOM 704 C C . LEU A 1 88 ? 5.578 -7.124 -15.515 1.00 95.88 88 LEU A C 1
ATOM 706 O O . LEU A 1 88 ? 5.809 -6.011 -15.971 1.00 95.88 88 LEU A O 1
ATOM 710 N N . THR A 1 89 ? 5.205 -8.127 -16.308 1.00 96.81 89 THR A N 1
ATOM 711 C CA . THR A 1 89 ? 5.003 -7.974 -17.751 1.00 96.81 89 THR A CA 1
ATOM 712 C C . THR A 1 89 ? 3.898 -6.978 -18.088 1.00 96.81 89 THR A C 1
ATOM 714 O O . THR A 1 89 ? 3.974 -6.341 -19.132 1.00 96.81 89 THR A O 1
ATOM 717 N N . LEU A 1 90 ? 2.875 -6.841 -17.239 1.00 97.75 90 LEU A N 1
ATOM 718 C CA . LEU A 1 90 ? 1.792 -5.891 -17.470 1.00 97.75 90 LEU A CA 1
ATOM 719 C C . LEU A 1 90 ? 2.253 -4.454 -17.185 1.00 97.75 90 LEU A C 1
ATOM 721 O O . LEU A 1 90 ? 2.023 -3.586 -18.018 1.00 97.75 90 LEU A O 1
ATOM 725 N N . SER A 1 91 ? 2.994 -4.208 -16.100 1.00 97.62 91 SER A N 1
ATOM 726 C CA . SER A 1 91 ? 3.497 -2.863 -15.784 1.00 97.62 91 SER A CA 1
ATOM 727 C C . SER A 1 91 ? 4.546 -2.415 -16.802 1.00 97.62 91 SER A C 1
ATOM 729 O O . SER A 1 91 ? 4.557 -1.256 -17.206 1.00 97.62 91 SER A O 1
ATOM 731 N N . LEU A 1 92 ? 5.363 -3.349 -17.306 1.00 98.06 92 LEU A N 1
ATOM 732 C CA . LEU A 1 92 ? 6.265 -3.103 -18.434 1.00 98.06 92 LEU A CA 1
ATOM 733 C C . LEU A 1 92 ? 5.502 -2.693 -19.699 1.00 98.06 92 LEU A C 1
ATOM 735 O O . LEU A 1 92 ? 5.851 -1.684 -20.308 1.00 98.06 92 LEU A O 1
ATOM 739 N N . LYS A 1 93 ? 4.440 -3.416 -20.075 1.00 98.38 93 LYS A N 1
ATOM 740 C CA . LYS A 1 93 ? 3.604 -3.046 -21.229 1.00 98.38 93 LYS A CA 1
ATOM 741 C C . LYS A 1 93 ? 2.953 -1.675 -21.056 1.00 98.38 93 LYS A C 1
ATOM 743 O O . LYS A 1 93 ? 2.981 -0.885 -21.989 1.00 98.38 93 LYS A O 1
ATOM 748 N N . ILE A 1 94 ? 2.418 -1.375 -19.872 1.00 98.44 94 ILE A N 1
ATOM 749 C CA . ILE A 1 94 ? 1.840 -0.058 -19.563 1.00 98.44 94 ILE A CA 1
ATOM 750 C C . ILE A 1 94 ? 2.901 1.033 -19.733 1.00 98.44 94 ILE A C 1
ATOM 752 O O . ILE A 1 94 ? 2.667 2.003 -20.442 1.00 98.44 94 ILE A O 1
ATOM 756 N N . SER A 1 95 ? 4.095 0.843 -19.164 1.00 98.12 95 SER A N 1
ATOM 757 C CA . SER A 1 95 ? 5.187 1.815 -19.289 1.00 98.12 95 SER A CA 1
ATOM 758 C C . SER A 1 95 ? 5.601 2.064 -20.747 1.00 98.12 95 SER A C 1
ATOM 760 O O . SER A 1 95 ? 5.818 3.207 -21.127 1.00 98.12 95 SER A O 1
ATOM 762 N N . GLN A 1 96 ? 5.615 1.023 -21.590 1.00 98.12 96 GLN A N 1
ATOM 763 C CA . GLN A 1 96 ? 5.880 1.146 -23.029 1.00 98.12 96 GLN A CA 1
ATOM 764 C C . GLN A 1 96 ? 4.776 1.908 -23.769 1.00 98.12 96 GLN A C 1
ATOM 766 O O . GLN A 1 96 ? 5.080 2.746 -24.608 1.00 98.12 96 GLN A O 1
ATOM 771 N N . LEU A 1 97 ? 3.505 1.628 -23.464 1.00 97.75 97 LEU A N 1
ATOM 772 C CA . LEU A 1 97 ? 2.362 2.305 -24.087 1.00 97.75 97 LEU A CA 1
ATOM 773 C C . LEU A 1 97 ? 2.295 3.791 -23.727 1.00 97.75 97 LEU A C 1
ATOM 775 O O . LEU A 1 97 ? 1.856 4.595 -24.542 1.00 97.75 97 LEU A O 1
ATOM 779 N N . LEU A 1 98 ? 2.722 4.142 -22.514 1.00 97.56 98 LEU A N 1
ATOM 780 C CA . LEU A 1 98 ? 2.756 5.520 -22.030 1.00 97.56 98 LEU A CA 1
ATOM 781 C C . LEU A 1 98 ? 4.035 6.275 -22.425 1.00 97.56 98 LEU A C 1
ATOM 783 O O . LEU A 1 98 ? 4.131 7.460 -22.127 1.00 97.56 98 LEU A O 1
ATOM 787 N N . ASP A 1 99 ? 5.006 5.608 -23.058 1.00 97.69 99 ASP A N 1
ATOM 788 C CA . ASP A 1 99 ? 6.354 6.141 -23.315 1.00 97.69 99 ASP A CA 1
ATOM 789 C C . ASP A 1 99 ? 7.055 6.651 -22.035 1.00 97.69 99 ASP A C 1
ATOM 791 O O . ASP A 1 99 ? 7.679 7.710 -21.983 1.00 97.69 99 ASP A O 1
ATOM 795 N N . ILE A 1 100 ? 6.929 5.877 -20.952 1.00 97.56 100 ILE A N 1
ATOM 796 C CA . ILE A 1 100 ? 7.498 6.178 -19.634 1.00 97.56 100 ILE A CA 1
ATOM 797 C C . ILE A 1 100 ? 8.555 5.136 -19.280 1.00 97.56 100 ILE A C 1
ATOM 799 O O . ILE A 1 100 ? 8.338 3.928 -19.387 1.00 97.56 100 ILE A O 1
ATOM 803 N N . GLU A 1 101 ? 9.703 5.576 -18.755 1.00 97.06 101 GLU A N 1
ATOM 804 C CA . GLU A 1 101 ? 10.714 4.630 -18.287 1.00 97.06 101 GLU A CA 1
ATOM 805 C C . GLU A 1 101 ? 10.205 3.841 -17.068 1.00 97.06 101 GLU A C 1
ATOM 807 O O . GLU A 1 101 ? 9.994 4.401 -15.986 1.00 97.06 101 GLU A O 1
ATOM 812 N N . HIS A 1 102 ? 10.104 2.517 -17.194 1.00 97.88 102 HIS A N 1
ATOM 813 C CA . HIS A 1 102 ? 9.729 1.649 -16.079 1.00 97.88 102 HIS A CA 1
ATOM 814 C C . HIS A 1 102 ? 10.700 1.776 -14.887 1.00 97.88 102 HIS A C 1
ATOM 816 O O . HIS A 1 102 ? 11.920 1.812 -15.086 1.00 97.88 102 HIS A O 1
ATOM 822 N N . PRO A 1 103 ? 10.210 1.777 -13.632 1.00 96.00 103 PRO A N 1
ATOM 823 C CA . PRO A 1 103 ? 11.066 1.725 -12.451 1.00 96.00 103 PRO A CA 1
ATOM 824 C C . PRO A 1 103 ? 12.041 0.541 -12.460 1.00 96.00 103 PRO A C 1
ATOM 826 O O . PRO A 1 103 ? 11.670 -0.602 -12.743 1.00 96.00 103 PRO A O 1
ATOM 829 N N . LYS A 1 104 ? 13.296 0.818 -12.103 1.00 94.69 104 LYS A N 1
ATOM 830 C CA . LYS A 1 104 ? 14.395 -0.153 -12.067 1.00 94.69 104 LYS A CA 1
ATOM 831 C C . LYS A 1 104 ? 15.091 -0.130 -10.715 1.00 94.69 104 LYS A C 1
ATOM 833 O O . LYS A 1 104 ? 15.132 0.897 -10.036 1.00 94.69 104 LYS A O 1
ATOM 838 N N . HIS A 1 105 ? 15.681 -1.256 -10.341 1.00 91.31 105 HIS A N 1
ATOM 839 C CA . HIS A 1 105 ? 16.476 -1.367 -9.129 1.00 91.31 105 HIS A CA 1
ATOM 840 C C . HIS A 1 105 ? 17.747 -0.501 -9.267 1.00 91.31 105 HIS A C 1
ATOM 842 O O . HIS A 1 105 ? 18.414 -0.556 -10.304 1.00 91.31 105 HIS A O 1
ATOM 848 N N . PRO A 1 106 ? 18.128 0.304 -8.255 1.00 86.75 106 PRO A N 1
ATOM 849 C CA . PRO A 1 106 ? 19.178 1.316 -8.402 1.00 86.75 106 PRO A CA 1
ATOM 850 C C . PRO A 1 106 ? 20.556 0.739 -8.744 1.00 86.75 106 PRO A C 1
ATOM 852 O O . PRO A 1 106 ? 21.321 1.405 -9.444 1.00 86.75 106 PRO A O 1
ATOM 855 N N . ILE A 1 107 ? 20.856 -0.481 -8.280 1.00 87.38 107 ILE A N 1
ATOM 856 C CA . ILE A 1 107 ? 22.157 -1.143 -8.468 1.00 87.38 107 ILE A CA 1
ATOM 857 C C . ILE A 1 107 ? 22.147 -2.036 -9.711 1.00 87.38 107 ILE A C 1
ATOM 859 O O . ILE A 1 107 ? 22.986 -1.877 -10.588 1.00 87.38 107 ILE A O 1
ATOM 863 N N . THR A 1 108 ? 21.197 -2.970 -9.796 1.00 89.44 108 THR A N 1
ATOM 864 C CA . THR A 1 108 ? 21.168 -3.986 -10.865 1.00 89.44 108 THR A CA 1
ATOM 865 C C . THR A 1 108 ? 20.602 -3.451 -12.174 1.00 89.44 108 THR A C 1
ATOM 867 O O . THR A 1 108 ? 20.831 -4.057 -13.210 1.00 89.44 108 THR A O 1
ATOM 870 N N . LYS A 1 109 ? 19.873 -2.325 -12.135 1.00 91.75 109 LYS A N 1
ATOM 871 C CA . LYS A 1 109 ? 19.147 -1.727 -13.269 1.00 91.75 109 LYS A CA 1
ATOM 872 C C . LYS A 1 109 ? 18.049 -2.618 -13.868 1.00 91.75 109 LYS A C 1
ATOM 874 O O . LYS A 1 109 ? 17.414 -2.220 -14.840 1.00 91.75 109 LYS A O 1
ATOM 879 N N . ASP A 1 110 ? 17.764 -3.756 -13.242 1.00 92.69 110 ASP A N 1
ATOM 880 C CA . ASP A 1 110 ? 16.658 -4.636 -13.605 1.00 92.69 110 ASP A CA 1
ATOM 881 C C . ASP A 1 110 ? 15.304 -3.995 -13.235 1.00 92.69 110 ASP A C 1
ATOM 883 O O . ASP A 1 110 ? 15.212 -3.332 -12.193 1.00 92.69 110 ASP A O 1
ATOM 887 N N . PRO A 1 111 ? 14.237 -4.182 -14.038 1.00 95.25 111 PRO A N 1
ATOM 888 C CA . PRO A 1 111 ? 12.891 -3.737 -13.683 1.00 95.25 111 PRO A CA 1
ATOM 889 C C . PRO A 1 111 ? 12.401 -4.352 -12.365 1.00 95.25 111 PRO A C 1
ATOM 891 O O . PRO A 1 111 ? 12.575 -5.549 -12.123 1.00 95.25 111 PRO A O 1
ATOM 894 N N . ILE A 1 112 ? 11.759 -3.541 -11.521 1.00 95.06 112 ILE A N 1
ATOM 895 C CA . ILE A 1 112 ? 11.251 -3.973 -10.207 1.00 95.06 112 ILE A CA 1
ATOM 896 C C . ILE A 1 112 ? 9.742 -4.188 -10.215 1.00 95.06 112 ILE A C 1
ATOM 898 O O . ILE A 1 112 ? 9.027 -3.547 -10.973 1.00 95.06 112 ILE A O 1
ATOM 902 N N . ILE A 1 113 ? 9.240 -5.042 -9.321 1.00 96.75 113 ILE A N 1
ATOM 903 C CA . ILE A 1 113 ? 7.803 -5.076 -9.025 1.00 96.75 113 ILE A CA 1
ATOM 904 C C . ILE A 1 113 ? 7.415 -3.748 -8.373 1.00 96.75 113 ILE A C 1
ATOM 906 O O . ILE A 1 113 ? 7.926 -3.422 -7.300 1.00 96.75 113 ILE A O 1
ATOM 910 N N . MET A 1 114 ? 6.540 -2.990 -9.034 1.00 97.00 114 MET A N 1
ATOM 911 C CA . MET A 1 114 ? 5.922 -1.801 -8.449 1.00 97.00 114 MET A CA 1
ATOM 912 C C . MET A 1 114 ? 4.929 -2.215 -7.363 1.00 97.00 114 MET A C 1
ATOM 914 O O . MET A 1 114 ? 4.382 -3.319 -7.398 1.00 97.00 114 MET A O 1
ATOM 918 N N . THR A 1 115 ? 4.701 -1.336 -6.396 1.00 97.25 115 THR A N 1
ATOM 919 C CA . THR A 1 115 ? 3.747 -1.557 -5.310 1.00 97.25 115 THR A CA 1
ATOM 920 C C . THR A 1 115 ? 2.857 -0.345 -5.155 1.00 97.25 115 THR A C 1
ATOM 922 O O . THR A 1 115 ? 3.368 0.771 -5.159 1.00 97.25 115 THR A O 1
ATOM 925 N N . THR A 1 116 ? 1.573 -0.575 -4.925 1.00 98.38 116 THR A N 1
ATOM 926 C CA . THR A 1 116 ? 0.657 0.459 -4.444 1.00 98.38 116 THR A CA 1
ATOM 927 C C . THR A 1 116 ? 0.637 0.438 -2.921 1.00 98.38 116 THR A C 1
ATOM 929 O O . THR A 1 116 ? 0.624 -0.635 -2.312 1.00 98.38 116 THR A O 1
ATOM 932 N N . ASP A 1 117 ? 0.663 1.617 -2.299 1.00 98.19 117 ASP A N 1
ATOM 933 C CA . ASP A 1 117 ? 0.853 1.736 -0.849 1.00 98.19 117 ASP A CA 1
ATOM 934 C C . ASP A 1 117 ? -0.265 1.041 -0.063 1.00 98.19 117 ASP A C 1
ATOM 936 O O . ASP A 1 117 ? 0.033 0.360 0.916 1.00 98.19 117 ASP A O 1
ATOM 940 N N . PHE A 1 118 ? -1.522 1.134 -0.512 1.00 98.69 118 PHE A N 1
ATOM 941 C CA . PHE A 1 118 ? -2.665 0.456 0.099 1.00 98.69 118 PHE A CA 1
ATOM 942 C C . PHE A 1 118 ? -3.677 -0.020 -0.944 1.00 98.69 118 PHE A C 1
ATOM 9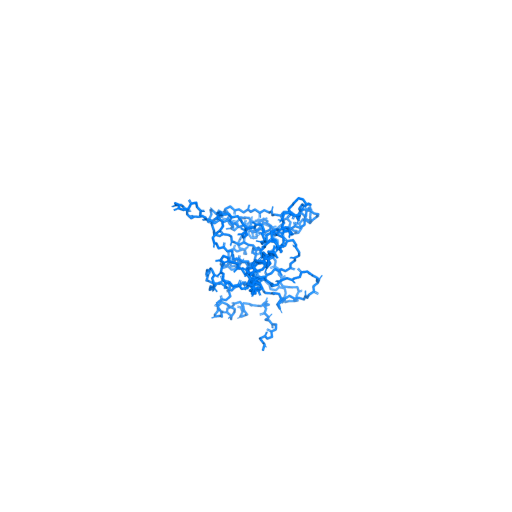44 O O . PHE A 1 118 ? -4.161 0.761 -1.757 1.00 98.69 118 PHE A O 1
ATOM 951 N N . LEU A 1 119 ? -4.059 -1.293 -0.870 1.00 98.75 119 LEU A N 1
ATOM 952 C CA . LEU A 1 119 ? -5.274 -1.812 -1.490 1.00 98.75 119 LEU A CA 1
ATOM 953 C C . LEU A 1 119 ? -6.318 -2.044 -0.395 1.00 98.75 119 LEU A C 1
ATOM 955 O O . LEU A 1 119 ? -6.130 -2.895 0.480 1.00 98.75 119 LEU A O 1
ATOM 959 N N . LEU A 1 120 ? -7.406 -1.285 -0.446 1.00 98.75 120 LEU A N 1
ATOM 960 C CA . LEU A 1 120 ? -8.520 -1.387 0.486 1.00 98.75 120 LEU A CA 1
ATOM 961 C C . LEU A 1 120 ? -9.570 -2.352 -0.059 1.00 98.75 120 LEU A C 1
ATOM 963 O O . LEU A 1 120 ? -9.901 -2.312 -1.244 1.00 98.75 120 LEU A O 1
ATOM 967 N N . THR A 1 121 ? -10.111 -3.191 0.818 1.00 98.62 121 THR A N 1
ATOM 968 C CA . THR A 1 121 ? -11.358 -3.919 0.567 1.00 98.62 121 THR A CA 1
ATOM 969 C C . THR A 1 121 ? -12.466 -3.218 1.336 1.00 98.62 121 THR A C 1
ATOM 971 O O . THR A 1 121 ? -12.421 -3.144 2.568 1.00 98.62 121 THR A O 1
ATOM 974 N N . CYS A 1 122 ? -13.468 -2.723 0.622 1.00 98.50 122 CYS A N 1
ATOM 975 C CA . CYS A 1 122 ? -14.556 -1.930 1.174 1.00 98.50 122 CYS A CA 1
ATOM 976 C C . CYS A 1 122 ? -15.899 -2.666 1.058 1.00 98.50 122 CYS A C 1
ATOM 978 O O . CYS A 1 122 ? -16.092 -3.472 0.147 1.00 98.50 122 CYS A O 1
ATOM 980 N N . SER A 1 123 ? -16.824 -2.404 1.983 1.00 97.88 123 SER A N 1
ATOM 981 C CA . SER A 1 123 ? -18.168 -2.979 2.008 1.00 97.88 123 SER A CA 1
ATOM 982 C C . SER A 1 123 ? -19.189 -2.035 2.644 1.00 97.88 123 SER A C 1
ATOM 984 O O . SER A 1 123 ? -18.886 -1.332 3.604 1.00 97.88 123 SER A O 1
ATOM 986 N N . ASP A 1 124 ? -20.421 -2.054 2.136 1.00 96.94 124 ASP A N 1
ATOM 987 C CA . ASP A 1 124 ? -21.599 -1.403 2.734 1.00 96.94 124 ASP A CA 1
ATOM 988 C C . ASP A 1 124 ? -22.563 -2.435 3.362 1.00 96.94 124 ASP A C 1
ATOM 990 O O . ASP A 1 124 ? -23.719 -2.137 3.667 1.00 96.94 124 ASP A O 1
ATOM 994 N N . GLY A 1 125 ? -22.100 -3.683 3.508 1.00 95.75 125 GLY A N 1
ATOM 995 C CA . GLY A 1 125 ? -22.897 -4.833 3.938 1.00 95.75 125 GLY A CA 1
ATOM 996 C C . GLY A 1 125 ? -23.697 -5.506 2.817 1.00 95.75 125 GLY A C 1
ATOM 997 O O . GLY A 1 125 ? -24.212 -6.603 3.023 1.00 95.75 125 GLY A O 1
ATOM 998 N N . LYS A 1 126 ? -23.787 -4.898 1.628 1.00 95.75 126 LYS A N 1
ATOM 999 C CA . LYS A 1 126 ? -24.472 -5.458 0.449 1.00 95.75 126 LYS A CA 1
ATOM 1000 C C . LYS A 1 126 ? -23.512 -5.725 -0.704 1.00 95.75 126 LYS A C 1
ATOM 1002 O O . LYS A 1 126 ? -23.661 -6.718 -1.410 1.00 95.75 126 LYS A O 1
ATOM 1007 N N . ARG A 1 127 ? -22.560 -4.825 -0.926 1.00 96.94 127 ARG A N 1
ATOM 1008 C CA . ARG A 1 127 ? -21.592 -4.853 -2.021 1.00 96.94 127 ARG A CA 1
ATOM 1009 C C . ARG A 1 127 ? -20.188 -4.795 -1.455 1.00 96.94 127 ARG A C 1
ATOM 1011 O O . ARG A 1 127 ? -19.950 -4.104 -0.474 1.00 96.94 127 ARG A O 1
ATOM 1018 N N . ILE A 1 128 ? -19.275 -5.494 -2.119 1.00 97.88 128 ILE A N 1
ATOM 1019 C CA . ILE A 1 128 ? -17.839 -5.421 -1.857 1.00 97.88 128 ILE A CA 1
ATOM 1020 C C . ILE A 1 128 ? -17.187 -4.749 -3.059 1.00 97.88 128 ILE A C 1
ATOM 1022 O O . ILE A 1 128 ? -17.493 -5.095 -4.202 1.00 97.88 128 ILE A O 1
ATOM 1026 N N . TRP A 1 129 ? -16.302 -3.794 -2.802 1.00 98.31 129 TRP A N 1
ATOM 1027 C CA . TRP A 1 129 ? -15.491 -3.144 -3.827 1.00 98.31 129 TRP A CA 1
ATOM 1028 C C . TRP A 1 129 ? -14.063 -2.933 -3.330 1.00 98.31 129 TRP A C 1
ATOM 1030 O O . TRP A 1 129 ? -13.751 -3.169 -2.161 1.00 98.31 129 TRP A O 1
ATOM 1040 N N . TYR A 1 130 ? -13.191 -2.507 -4.237 1.00 98.56 130 TYR A N 1
ATOM 1041 C CA . TYR A 1 130 ? -11.791 -2.242 -3.940 1.00 98.56 130 TYR A CA 1
ATOM 1042 C C . TYR A 1 130 ? -11.446 -0.796 -4.258 1.00 98.56 130 TYR A C 1
ATOM 1044 O O . TYR A 1 130 ? -11.984 -0.228 -5.206 1.00 98.56 130 TYR A O 1
ATOM 1052 N N . GLU A 1 131 ? -10.523 -0.231 -3.489 1.00 98.69 131 GLU A N 1
ATOM 1053 C CA . GLU A 1 1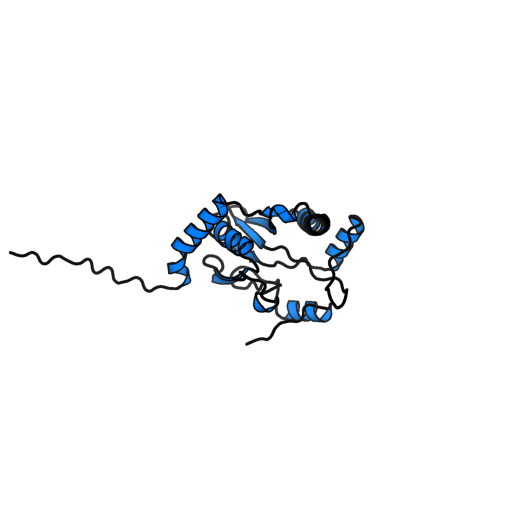31 ? -9.938 1.084 -3.747 1.00 98.69 131 GLU A CA 1
ATOM 1054 C C . GLU A 1 131 ? -8.420 0.990 -3.605 1.00 98.69 131 GLU A C 1
ATOM 1056 O O . GLU A 1 131 ? -7.901 0.491 -2.602 1.00 98.69 131 GLU A O 1
ATOM 1061 N N . ALA A 1 132 ? -7.702 1.454 -4.622 1.00 98.75 132 ALA A N 1
ATOM 1062 C CA . ALA A 1 132 ? -6.251 1.511 -4.628 1.00 98.75 132 ALA A CA 1
ATOM 1063 C C . ALA A 1 132 ? -5.802 2.917 -4.232 1.00 98.75 132 ALA A C 1
ATOM 1065 O O . ALA A 1 132 ? -6.228 3.903 -4.829 1.00 98.75 132 ALA A O 1
ATOM 1066 N N . VAL A 1 133 ? -4.934 3.022 -3.230 1.00 98.69 133 VAL A N 1
ATOM 1067 C CA . VAL A 1 133 ? -4.467 4.305 -2.706 1.00 98.69 133 VAL A CA 1
ATOM 1068 C C . VAL A 1 133 ? -2.950 4.324 -2.637 1.00 98.69 133 VAL A C 1
ATOM 1070 O O . VAL A 1 133 ? -2.328 3.470 -2.004 1.00 98.69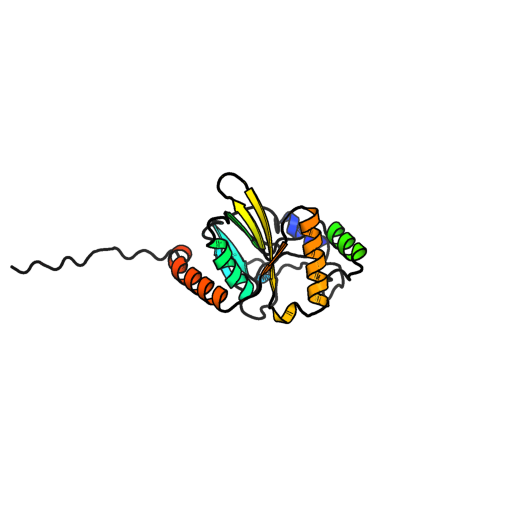 133 VAL A O 1
ATOM 1073 N N . THR A 1 134 ? -2.348 5.338 -3.249 1.00 97.88 134 THR A N 1
ATOM 1074 C CA . THR A 1 134 ? -0.944 5.686 -3.023 1.00 97.88 134 THR A CA 1
ATOM 1075 C C . THR A 1 134 ? -0.842 6.938 -2.169 1.00 97.88 134 THR A C 1
ATOM 1077 O O . THR A 1 134 ? -1.625 7.877 -2.299 1.00 97.88 134 THR A O 1
ATOM 1080 N N . VAL A 1 135 ? 0.138 6.955 -1.278 1.00 96.12 135 VAL A N 1
ATOM 1081 C CA . VAL A 1 135 ? 0.421 8.060 -0.377 1.00 96.12 135 VAL A CA 1
ATOM 1082 C C . VAL A 1 135 ? 1.640 8.811 -0.895 1.00 96.12 135 VAL A C 1
ATOM 1084 O O . VAL A 1 135 ? 2.704 8.225 -1.129 1.00 96.12 135 VAL A O 1
ATOM 1087 N N . LYS A 1 136 ? 1.498 10.126 -1.085 1.00 92.19 136 LYS A N 1
ATOM 1088 C CA . LYS A 1 136 ? 2.587 10.999 -1.537 1.00 92.19 136 LYS A CA 1
ATOM 1089 C C . LYS A 1 136 ? 2.537 12.352 -0.817 1.00 92.19 136 LYS A C 1
ATOM 1091 O O . LYS A 1 136 ? 1.453 12.862 -0.545 1.00 92.19 136 LYS A O 1
ATOM 1096 N N . PRO A 1 137 ? 3.696 12.958 -0.507 1.00 89.06 137 PRO A N 1
ATOM 1097 C CA . PRO A 1 137 ? 3.747 14.366 -0.131 1.00 89.06 137 PRO A CA 1
ATOM 1098 C C . PRO A 1 137 ? 3.267 15.235 -1.295 1.00 89.06 137 PRO A C 1
ATOM 1100 O O . PRO A 1 137 ? 3.649 14.979 -2.442 1.00 89.06 137 PRO A O 1
ATOM 1103 N N . SER A 1 138 ? 2.475 16.265 -1.004 1.00 89.12 138 SER A N 1
ATOM 1104 C CA . SER A 1 138 ? 1.931 17.184 -2.012 1.00 89.12 138 SER A CA 1
ATOM 1105 C C . SER A 1 138 ? 3.037 17.815 -2.861 1.00 89.12 138 SER A C 1
ATOM 1107 O O . SER A 1 138 ? 2.891 17.978 -4.068 1.00 89.12 138 SER A O 1
ATOM 1109 N N . GLU A 1 139 ? 4.186 18.098 -2.246 1.00 88.62 139 GLU A N 1
ATOM 1110 C CA . GLU A 1 139 ? 5.342 18.730 -2.884 1.00 88.62 139 GLU A CA 1
ATOM 1111 C C . GLU A 1 139 ? 6.006 17.815 -3.919 1.00 88.62 139 GLU A C 1
ATOM 1113 O O . GLU A 1 139 ? 6.669 18.297 -4.832 1.00 88.62 139 GLU A O 1
ATOM 1118 N N . LYS A 1 140 ? 5.838 16.490 -3.795 1.00 88.06 140 LYS A N 1
ATOM 1119 C CA . LYS A 1 140 ? 6.385 15.518 -4.752 1.00 88.06 140 LYS A CA 1
ATOM 1120 C C . LYS A 1 140 ? 5.481 15.286 -5.956 1.00 88.06 140 LYS A C 1
ATOM 1122 O O . LYS A 1 140 ? 5.920 14.648 -6.904 1.00 88.06 140 LYS A O 1
ATOM 1127 N N . LEU A 1 141 ? 4.244 15.782 -5.950 1.00 89.00 141 LEU A N 1
ATOM 1128 C CA . LEU A 1 141 ? 3.326 15.576 -7.073 1.00 89.00 141 LEU A CA 1
ATOM 1129 C C . LEU A 1 141 ? 3.698 16.389 -8.315 1.00 89.00 141 LEU A C 1
ATOM 1131 O O . LEU A 1 141 ? 3.332 16.003 -9.419 1.00 89.00 141 LEU A O 1
ATOM 1135 N N . SER A 1 142 ? 4.450 17.480 -8.153 1.00 90.19 142 SER A N 1
ATOM 1136 C CA . SER A 1 142 ? 4.975 18.272 -9.270 1.00 90.19 142 SER A CA 1
ATOM 1137 C C . SER A 1 142 ? 6.245 17.679 -9.893 1.00 90.19 142 SER A C 1
ATOM 1139 O O . SER A 1 142 ? 6.655 18.109 -10.971 1.00 90.19 142 SER A O 1
ATOM 1141 N N . ASP A 1 143 ? 6.876 16.688 -9.251 1.00 95.94 143 ASP A N 1
ATOM 1142 C CA . ASP A 1 143 ? 8.041 16.004 -9.805 1.00 95.94 143 ASP A CA 1
ATOM 1143 C C . ASP A 1 143 ? 7.622 15.098 -10.968 1.00 95.94 143 ASP A C 1
ATOM 1145 O O . ASP A 1 143 ? 6.873 14.133 -10.788 1.00 95.94 143 ASP A O 1
ATOM 1149 N N . LYS A 1 144 ? 8.169 15.372 -12.159 1.00 95.81 144 LYS A N 1
ATOM 1150 C CA . LYS A 1 144 ? 7.876 14.619 -13.387 1.00 95.81 144 LYS A CA 1
ATOM 1151 C C . LYS A 1 144 ? 8.053 13.117 -13.180 1.00 95.81 144 LYS A C 1
ATOM 1153 O O . LYS A 1 144 ? 7.200 12.332 -13.582 1.00 95.81 144 LYS A O 1
ATOM 1158 N N . ARG A 1 145 ? 9.140 12.706 -12.518 1.00 95.50 145 ARG A N 1
ATOM 1159 C CA . ARG A 1 145 ? 9.439 11.283 -12.328 1.00 95.50 145 ARG A CA 1
ATOM 1160 C C . ARG A 1 145 ? 8.461 10.606 -11.368 1.00 95.50 145 ARG A C 1
ATOM 1162 O O . ARG A 1 145 ? 8.232 9.401 -11.471 1.00 95.50 145 ARG A O 1
ATOM 1169 N N . THR A 1 146 ? 7.909 11.348 -10.417 1.00 95.12 146 THR A N 1
ATOM 1170 C CA . THR A 1 146 ? 6.857 10.875 -9.518 1.00 95.12 146 THR A CA 1
ATOM 1171 C C . THR A 1 146 ? 5.538 10.741 -10.273 1.00 95.12 146 THR A C 1
ATOM 1173 O O . THR A 1 146 ? 4.942 9.668 -10.209 1.00 95.12 146 THR A O 1
ATOM 1176 N N . ALA A 1 147 ? 5.140 11.751 -11.050 1.00 95.81 147 ALA A N 1
ATOM 1177 C CA . ALA A 1 147 ? 3.940 11.706 -11.890 1.00 95.81 147 ALA A CA 1
ATOM 1178 C C . ALA A 1 147 ? 3.967 10.532 -12.887 1.00 95.81 147 ALA A C 1
ATOM 1180 O O . ALA A 1 147 ? 3.019 9.759 -12.958 1.00 95.81 147 ALA A O 1
ATOM 1181 N N . GLU A 1 148 ? 5.102 10.312 -13.554 1.00 97.38 148 GLU A N 1
ATOM 1182 C CA . GLU A 1 148 ? 5.315 9.178 -14.463 1.00 97.38 148 GLU A CA 1
ATOM 1183 C C . GLU A 1 148 ? 5.042 7.812 -13.809 1.00 97.38 148 GLU A C 1
ATOM 1185 O O . GLU A 1 148 ? 4.413 6.931 -14.393 1.00 97.38 148 GLU A O 1
ATOM 1190 N N . LYS A 1 149 ? 5.528 7.611 -12.578 1.00 97.25 149 LYS A N 1
ATOM 1191 C CA . LYS A 1 149 ? 5.306 6.358 -11.842 1.00 97.25 149 LYS A CA 1
ATOM 1192 C C . LYS A 1 149 ? 3.848 6.212 -11.428 1.00 97.25 149 LYS A C 1
ATOM 1194 O O . LYS A 1 149 ? 3.305 5.117 -11.537 1.00 97.25 149 LYS A O 1
ATOM 1199 N N . LEU A 1 150 ? 3.240 7.310 -10.978 1.00 97.50 150 LEU A N 1
ATOM 1200 C CA . LEU A 1 150 ? 1.829 7.354 -10.612 1.00 97.50 150 LEU A CA 1
ATOM 1201 C C . LEU A 1 150 ? 0.932 7.005 -11.802 1.00 97.50 150 LEU A C 1
ATOM 1203 O O . LEU A 1 150 ? -0.038 6.282 -11.616 1.00 97.50 150 LEU A O 1
ATOM 1207 N N . ASP A 1 151 ? 1.274 7.437 -13.017 1.00 97.44 151 ASP A N 1
ATOM 1208 C CA . ASP A 1 151 ? 0.504 7.105 -14.217 1.00 97.44 151 ASP A CA 1
ATOM 1209 C C . ASP A 1 151 ? 0.551 5.614 -14.570 1.00 97.44 151 ASP A C 1
ATOM 1211 O O . ASP A 1 151 ? -0.468 5.048 -14.969 1.00 97.44 151 ASP A O 1
ATOM 1215 N N . ILE A 1 152 ? 1.689 4.941 -14.359 1.00 98.44 152 ILE A N 1
ATOM 1216 C CA . ILE A 1 152 ? 1.768 3.482 -14.534 1.00 98.44 152 ILE A CA 1
ATOM 1217 C C . ILE A 1 152 ? 0.848 2.770 -13.528 1.00 98.44 152 ILE A C 1
ATOM 1219 O O . ILE A 1 152 ? 0.127 1.848 -13.913 1.00 98.44 152 ILE A O 1
ATOM 1223 N N . GLU A 1 153 ? 0.850 3.186 -12.256 1.00 98.25 153 GLU A N 1
ATOM 1224 C CA . GLU A 1 153 ? -0.045 2.621 -11.232 1.00 98.25 153 GLU A CA 1
ATOM 1225 C C . GLU A 1 153 ? -1.519 2.920 -11.531 1.00 98.25 153 GLU A C 1
ATOM 1227 O O . GLU A 1 153 ? -2.363 2.032 -11.434 1.00 98.25 153 GLU A O 1
ATOM 1232 N N . ARG A 1 154 ? -1.837 4.148 -11.947 1.00 98.25 154 ARG A N 1
ATOM 1233 C CA . ARG A 1 154 ? -3.196 4.561 -12.302 1.00 98.25 154 ARG A CA 1
ATOM 1234 C C . ARG A 1 154 ? -3.757 3.693 -13.424 1.00 98.25 154 ARG A C 1
ATOM 1236 O O . ARG A 1 154 ? -4.807 3.082 -13.248 1.00 98.25 154 ARG A O 1
ATOM 1243 N N . VAL A 1 155 ? -3.035 3.580 -14.543 1.00 98.44 155 VAL A N 1
ATOM 1244 C CA . VAL A 1 155 ? -3.467 2.760 -15.687 1.00 98.44 155 VAL A CA 1
ATOM 1245 C C . VAL A 1 155 ? -3.577 1.287 -15.296 1.00 98.44 155 VAL A C 1
ATOM 1247 O O . VAL A 1 155 ? -4.499 0.605 -15.737 1.00 98.44 155 VAL A O 1
ATOM 1250 N N . TRP A 1 156 ? -2.685 0.787 -14.436 1.00 98.56 156 TRP A N 1
ATOM 1251 C CA . TRP A 1 156 ? -2.784 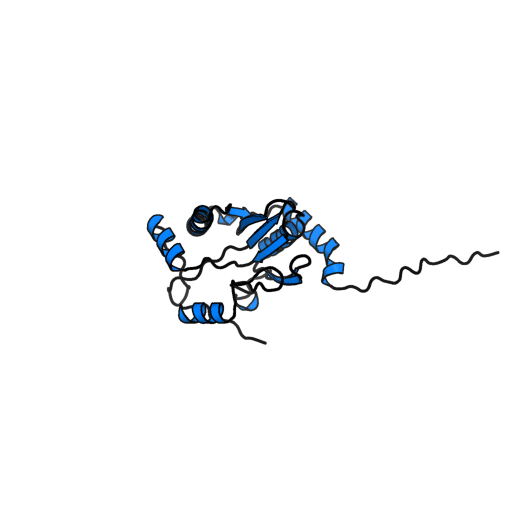-0.577 -13.919 1.00 98.56 156 TRP A CA 1
ATOM 1252 C C . TRP A 1 156 ? -4.139 -0.849 -13.255 1.00 98.56 156 TRP A C 1
ATOM 1254 O O . TRP A 1 156 ? -4.787 -1.849 -13.565 1.00 98.56 156 TRP A O 1
ATOM 1264 N N . TRP A 1 157 ? -4.564 0.028 -12.346 1.00 98.56 157 TRP A N 1
ATOM 1265 C CA . TRP A 1 157 ? -5.809 -0.149 -11.598 1.00 98.56 157 TRP A CA 1
ATOM 1266 C C . TRP A 1 157 ? -7.054 0.150 -12.437 1.00 98.56 157 TRP A C 1
ATOM 1268 O O . TRP A 1 157 ? -8.035 -0.588 -12.342 1.00 98.56 157 TRP A O 1
ATOM 1278 N N . GLU A 1 158 ? -6.992 1.142 -13.328 1.00 97.38 158 GLU A N 1
ATOM 1279 C CA . GLU A 1 158 ? -8.067 1.444 -14.282 1.00 97.38 158 GLU A CA 1
ATOM 1280 C C . GLU A 1 158 ? -8.376 0.250 -15.196 1.00 97.38 158 GLU A C 1
ATOM 1282 O O . GLU A 1 158 ? -9.545 -0.068 -15.413 1.00 97.38 158 GLU A O 1
ATOM 1287 N N . LEU A 1 159 ? -7.353 -0.474 -15.669 1.00 97.56 159 LEU A N 1
ATOM 1288 C CA . LEU A 1 159 ? -7.533 -1.696 -16.468 1.00 97.56 159 LEU A CA 1
ATOM 1289 C C . LEU A 1 159 ? -8.253 -2.818 -15.703 1.00 97.56 159 LEU A C 1
ATOM 1291 O O . LEU A 1 159 ? -8.846 -3.700 -16.324 1.00 97.56 159 LEU A O 1
ATOM 1295 N N . LEU A 1 160 ? -8.205 -2.794 -14.369 1.00 97.38 160 LEU A N 1
ATOM 1296 C CA . LEU A 1 160 ? -8.912 -3.729 -13.490 1.00 97.38 160 LEU A CA 1
ATOM 1297 C C . LEU A 1 160 ? -10.278 -3.194 -13.031 1.00 97.38 160 LEU A C 1
ATOM 1299 O O . LEU A 1 160 ? -10.972 -3.878 -12.280 1.00 97.38 160 LEU A O 1
ATOM 1303 N N . GLY A 1 161 ? -10.665 -1.986 -13.454 1.00 97.88 161 GLY A N 1
ATOM 1304 C CA . GLY A 1 161 ? -11.889 -1.320 -13.006 1.00 97.88 161 GLY A CA 1
ATOM 1305 C C . GLY A 1 161 ? -11.861 -0.899 -11.533 1.00 97.88 161 GLY A C 1
ATOM 1306 O O . GLY A 1 161 ? -12.919 -0.711 -10.937 1.00 97.88 161 GLY A O 1
ATOM 1307 N N . VAL A 1 162 ? -10.672 -0.776 -10.933 1.00 98.50 162 VAL A N 1
ATOM 1308 C CA . VAL A 1 162 ? -10.490 -0.377 -9.531 1.00 98.50 162 VAL A CA 1
ATOM 1309 C C . VAL A 1 162 ? -10.149 1.116 -9.472 1.00 98.50 162 VAL A C 1
ATOM 1311 O O . VAL A 1 162 ? -9.174 1.532 -10.101 1.00 98.50 162 VAL A O 1
ATOM 1314 N N . PRO A 1 163 ? -10.903 1.936 -8.717 1.00 98.38 163 PRO A N 1
ATOM 1315 C CA . PRO A 1 163 ? -10.559 3.334 -8.486 1.00 98.38 163 PRO A CA 1
ATOM 1316 C C . PRO A 1 163 ? -9.155 3.505 -7.895 1.00 98.38 163 PRO A C 1
ATOM 1318 O O . PRO A 1 163 ? -8.789 2.825 -6.933 1.00 98.38 163 PRO A O 1
ATOM 1321 N N . PHE A 1 164 ? -8.387 4.434 -8.467 1.00 98.50 164 PHE A N 1
ATOM 1322 C CA . PHE A 1 164 ? -7.050 4.798 -8.005 1.00 98.50 164 PHE A CA 1
ATOM 1323 C C . PHE A 1 164 ? -7.048 6.205 -7.407 1.00 98.50 164 PHE A C 1
ATOM 1325 O O . PHE A 1 164 ? -7.479 7.167 -8.044 1.00 98.50 164 PHE A O 1
ATOM 1332 N N . HIS A 1 165 ? -6.527 6.329 -6.190 1.00 98.06 165 HIS A N 1
ATOM 1333 C CA . HIS A 1 165 ? -6.500 7.570 -5.430 1.00 98.06 165 HIS A CA 1
ATOM 1334 C C . HIS A 1 165 ? -5.080 7.925 -5.000 1.00 98.06 165 HIS A C 1
ATOM 1336 O O . HIS A 1 165 ? -4.286 7.071 -4.604 1.00 98.06 165 HIS A O 1
ATOM 1342 N N . VAL A 1 166 ? -4.785 9.223 -5.006 1.00 97.25 166 VAL A N 1
ATOM 1343 C CA . VAL A 1 166 ? -3.558 9.771 -4.429 1.00 97.25 166 VAL A CA 1
ATOM 1344 C C . VAL A 1 166 ? -3.922 10.495 -3.140 1.00 97.25 166 VAL A C 1
ATOM 1346 O O . VAL A 1 166 ? -4.627 11.502 -3.156 1.00 97.25 166 VAL A O 1
ATOM 1349 N N . PHE A 1 167 ? -3.447 9.979 -2.012 1.00 97.25 167 PHE A N 1
ATOM 1350 C CA . PHE A 1 167 ? -3.618 10.606 -0.711 1.00 97.25 167 PHE A CA 1
ATOM 1351 C C . PHE A 1 167 ? -2.446 11.539 -0.406 1.00 97.25 167 PHE A C 1
ATOM 1353 O O . PHE A 1 167 ? -1.282 11.126 -0.408 1.00 97.25 167 PHE A O 1
ATOM 1360 N N . CYS A 1 168 ? -2.782 12.785 -0.077 1.00 94.19 168 CYS A N 1
ATOM 1361 C CA . CYS A 1 168 ? -1.842 13.796 0.385 1.00 94.19 168 CYS A CA 1
ATOM 1362 C C . CYS A 1 168 ? -2.091 14.122 1.853 1.00 94.19 168 CYS A C 1
ATOM 1364 O O . CYS A 1 168 ? -3.234 14.219 2.313 1.00 94.19 168 CYS A O 1
ATOM 1366 N N . LEU A 1 169 ? -1.005 14.324 2.593 1.00 90.75 169 LEU A N 1
ATOM 1367 C CA . LEU A 1 169 ? -1.091 14.670 4.000 1.00 90.75 169 LEU A CA 1
ATOM 1368 C C . LEU A 1 169 ? -1.571 16.120 4.158 1.00 90.75 169 LEU A C 1
ATOM 1370 O O . LEU A 1 169 ? -0.977 17.040 3.608 1.00 90.75 169 LEU A O 1
ATOM 1374 N N . SER A 1 170 ? -2.616 16.321 4.957 1.00 92.19 170 SER A N 1
ATOM 1375 C CA . SER A 1 170 ? -3.080 17.639 5.397 1.00 92.19 170 SER A CA 1
ATOM 1376 C C . SER A 1 170 ? -3.033 17.722 6.918 1.00 92.19 170 SER A C 1
ATOM 1378 O O . SER A 1 170 ? -3.085 16.695 7.599 1.00 92.19 170 SER A O 1
ATOM 1380 N N . GLU A 1 171 ? -2.967 18.934 7.466 1.00 93.62 171 GLU A N 1
ATOM 1381 C CA . GLU A 1 171 ? -2.989 19.153 8.918 1.00 93.62 171 GLU A CA 1
ATOM 1382 C C . GLU A 1 171 ? -4.235 18.528 9.569 1.00 93.62 171 GLU A C 1
ATOM 1384 O O . GLU A 1 171 ? -4.139 17.814 10.567 1.00 93.62 171 GLU A O 1
ATOM 1389 N N . LEU A 1 172 ? -5.402 18.690 8.937 1.00 93.88 172 LEU A N 1
ATOM 1390 C CA . LEU A 1 172 ? -6.653 18.100 9.412 1.00 93.88 172 LEU A CA 1
ATOM 1391 C C . LEU A 1 172 ? -6.578 16.568 9.495 1.00 93.88 172 LEU A C 1
ATOM 1393 O O . LEU A 1 172 ? -6.995 15.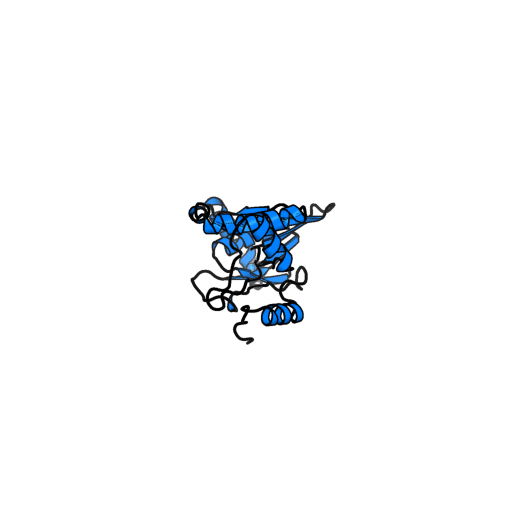975 10.492 1.00 93.88 172 LEU A O 1
ATOM 1397 N N . ASN A 1 173 ? -6.047 15.918 8.458 1.00 93.50 173 ASN A N 1
ATOM 1398 C CA . ASN A 1 173 ? -5.918 14.463 8.424 1.00 93.50 173 ASN A CA 1
ATOM 1399 C C . ASN A 1 173 ? -4.888 13.966 9.446 1.00 93.50 173 ASN A C 1
ATOM 1401 O O . ASN A 1 173 ? -5.121 12.938 10.081 1.00 93.50 173 ASN A O 1
ATOM 1405 N N . GLN A 1 174 ? -3.807 14.720 9.676 1.00 94.62 174 GLN A N 1
ATOM 1406 C CA . GLN A 1 174 ? -2.841 14.422 10.737 1.00 94.62 174 GLN A CA 1
ATOM 1407 C C . GLN A 1 174 ? -3.485 14.458 12.125 1.00 94.62 174 GLN A C 1
ATOM 1409 O O . GLN A 1 174 ? -3.291 13.530 12.907 1.00 94.62 174 GLN A O 1
ATOM 1414 N N . ILE A 1 175 ? -4.265 15.498 12.437 1.00 97.25 175 ILE A N 1
ATOM 1415 C CA . ILE A 1 175 ? -4.944 15.623 13.737 1.00 97.25 175 ILE A CA 1
ATOM 1416 C C . ILE A 1 175 ? -5.924 14.463 13.933 1.00 97.25 175 ILE A C 1
ATOM 1418 O O . ILE A 1 175 ? -5.890 13.790 14.964 1.00 97.25 175 ILE A O 1
ATOM 1422 N N . LYS A 1 176 ? -6.761 14.180 12.925 1.00 97.31 176 LYS A N 1
ATOM 1423 C CA . LYS A 1 176 ? -7.700 13.048 12.958 1.00 97.31 176 LYS A CA 1
ATOM 1424 C C . LYS A 1 176 ? -6.972 11.728 13.192 1.00 97.31 176 LYS A C 1
ATOM 1426 O O . LYS A 1 176 ? -7.355 10.977 14.083 1.00 97.31 176 LYS A O 1
ATOM 1431 N N . SER A 1 177 ? -5.905 11.471 12.437 1.00 97.31 177 SER A N 1
ATOM 1432 C CA . SER A 1 177 ? -5.111 10.255 12.592 1.00 97.31 177 SER A CA 1
ATOM 1433 C C . SER A 1 177 ? -4.503 10.135 13.989 1.00 97.31 177 SER A C 1
ATOM 1435 O O . SER A 1 177 ? -4.607 9.065 14.580 1.00 97.31 177 SER A O 1
ATOM 1437 N N . LYS A 1 178 ? -3.921 11.205 14.545 1.00 97.19 178 LYS A N 1
ATOM 1438 C CA . LYS A 1 178 ? -3.341 11.193 15.900 1.00 97.19 178 LYS A CA 1
ATOM 1439 C C . LYS A 1 178 ? -4.399 10.913 16.968 1.00 97.19 178 LYS A C 1
ATOM 1441 O O . LYS A 1 178 ? -4.160 10.116 17.871 1.00 97.19 178 LYS A O 1
ATOM 1446 N N . ASN A 1 179 ? -5.590 11.493 16.830 1.00 98.06 179 ASN A N 1
ATOM 1447 C CA . ASN A 1 179 ? -6.708 11.220 17.735 1.00 98.06 179 ASN A CA 1
ATOM 1448 C C . ASN A 1 179 ? -7.180 9.760 17.639 1.00 98.06 179 ASN A C 1
ATOM 1450 O O . ASN A 1 179 ? -7.406 9.120 18.664 1.00 98.06 179 ASN A O 1
ATOM 1454 N N . ILE A 1 180 ? -7.279 9.212 16.422 1.00 97.81 180 ILE A N 1
ATOM 1455 C CA . ILE A 1 180 ? -7.625 7.799 16.192 1.00 97.81 180 ILE A CA 1
ATOM 1456 C C . ILE A 1 180 ? -6.546 6.875 16.765 1.00 97.81 180 ILE A C 1
ATOM 1458 O O . ILE A 1 180 ? -6.853 5.875 17.415 1.00 97.81 180 ILE A O 1
ATOM 1462 N N . GLN A 1 181 ? -5.273 7.197 16.546 1.00 96.56 181 GLN A N 1
ATOM 1463 C CA . GLN A 1 181 ? -4.157 6.457 17.120 1.00 96.56 181 GLN A CA 1
ATOM 1464 C C . GLN A 1 181 ? -4.282 6.416 18.643 1.00 96.56 181 GLN A C 1
ATOM 1466 O O . GLN A 1 181 ? -4.245 5.333 19.218 1.00 96.56 181 GLN A O 1
ATOM 1471 N N . TRP A 1 182 ? -4.503 7.568 19.280 1.00 96.44 182 TRP A N 1
ATOM 1472 C CA . TRP A 1 182 ? -4.645 7.673 20.728 1.00 96.44 182 TRP A CA 1
ATOM 1473 C C . TRP A 1 182 ? -5.841 6.878 21.273 1.00 96.44 182 TRP A C 1
ATOM 1475 O O . TRP A 1 182 ? -5.667 6.073 22.185 1.00 96.44 182 TRP A O 1
ATOM 1485 N N . ILE A 1 183 ? -7.038 7.030 20.692 1.00 96.06 183 ILE A N 1
ATOM 1486 C CA . ILE A 1 183 ? -8.245 6.343 21.188 1.00 96.06 183 ILE A CA 1
ATOM 1487 C C . ILE A 1 183 ? -8.198 4.826 20.961 1.00 96.06 183 ILE A C 1
ATOM 1489 O O . ILE A 1 183 ? -8.783 4.061 21.727 1.00 96.06 183 ILE A O 1
ATOM 1493 N N . THR A 1 184 ? -7.491 4.371 19.921 1.00 95.00 184 THR A N 1
ATOM 1494 C CA . THR A 1 184 ? -7.357 2.940 19.610 1.00 95.00 184 THR A CA 1
ATOM 1495 C C . THR A 1 184 ? -6.167 2.269 20.298 1.00 95.00 184 THR A C 1
ATOM 1497 O O . THR A 1 184 ? -6.119 1.038 20.339 1.00 95.00 184 THR A O 1
ATOM 1500 N N . ASP A 1 185 ? -5.238 3.039 20.876 1.00 94.06 185 ASP A N 1
ATOM 1501 C CA . ASP A 1 185 ? -4.011 2.537 21.509 1.00 94.06 185 ASP A CA 1
ATOM 1502 C C . ASP A 1 185 ? -4.276 1.456 22.574 1.00 94.06 185 ASP A C 1
ATOM 1504 O O . ASP A 1 185 ? -3.634 0.402 22.502 1.00 94.06 185 ASP A O 1
ATOM 1508 N N . PRO A 1 186 ? -5.266 1.599 23.487 1.00 92.38 186 PRO A N 1
ATOM 1509 C CA . PRO A 1 186 ? -5.498 0.579 24.504 1.00 92.38 186 PRO A CA 1
ATOM 1510 C C . PRO A 1 186 ? -5.936 -0.773 23.959 1.00 92.38 186 PRO A C 1
ATOM 1512 O O . PRO A 1 186 ? -5.522 -1.809 24.483 1.00 92.38 186 PRO A O 1
ATOM 1515 N N . LYS A 1 187 ? -6.723 -0.765 22.877 1.00 89.75 187 LYS A N 1
ATOM 1516 C CA . LYS A 1 187 ? -7.164 -1.989 22.203 1.00 89.75 187 LYS A CA 1
ATOM 1517 C C . LYS A 1 187 ? -6.005 -2.685 21.487 1.00 89.75 187 LYS A C 1
ATOM 1519 O O . LYS A 1 187 ? -5.989 -3.906 21.431 1.00 89.75 187 LYS A O 1
ATOM 1524 N N . ARG A 1 188 ? -5.035 -1.931 20.956 1.00 90.94 188 ARG A N 1
ATOM 1525 C CA . ARG A 1 188 ? -3.863 -2.492 20.257 1.00 90.94 188 ARG A CA 1
ATOM 1526 C C . ARG A 1 188 ? -2.809 -3.027 21.216 1.00 90.94 188 ARG A C 1
ATOM 1528 O O . ARG A 1 188 ? -2.223 -4.067 20.958 1.00 90.94 188 ARG A O 1
ATOM 1535 N N . LYS A 1 189 ? -2.578 -2.335 22.334 1.00 85.12 189 LYS A N 1
ATOM 1536 C CA . LYS A 1 189 ? -1.568 -2.728 23.329 1.00 85.12 189 LYS A CA 1
ATOM 1537 C C . LYS A 1 189 ? -2.066 -3.734 24.364 1.00 85.12 189 LYS A C 1
ATOM 1539 O O . LYS A 1 189 ? -1.300 -4.093 25.254 1.00 85.12 189 LYS A O 1
ATOM 1544 N N . ASN A 1 190 ? -3.320 -4.187 24.259 1.00 76.38 190 ASN A N 1
ATOM 1545 C CA . ASN A 1 190 ? -3.963 -5.075 25.230 1.00 76.38 190 ASN A CA 1
ATOM 1546 C C . ASN A 1 190 ? -3.774 -4.588 26.677 1.00 76.38 190 ASN A C 1
ATOM 1548 O O . ASN A 1 190 ? -3.457 -5.382 27.564 1.00 76.38 190 ASN A O 1
ATOM 1552 N N . TYR A 1 191 ? -3.935 -3.282 26.927 1.00 71.19 191 TYR A N 1
ATOM 1553 C CA . TYR A 1 191 ? -3.886 -2.793 28.303 1.00 71.19 191 TYR A CA 1
ATOM 1554 C C . TYR A 1 191 ? -5.007 -3.459 29.101 1.00 71.19 191 TYR A C 1
ATOM 1556 O O . TYR A 1 191 ? -6.184 -3.351 28.751 1.00 71.19 191 TYR A O 1
ATOM 1564 N N . SER A 1 192 ? -4.640 -4.135 30.189 1.00 59.47 192 SER A N 1
ATOM 1565 C CA . SER A 1 192 ? -5.592 -4.660 31.159 1.00 59.47 192 SER A CA 1
ATOM 1566 C C . SER A 1 192 ? -6.460 -3.504 31.642 1.00 59.47 192 SER A C 1
ATOM 1568 O O . SER A 1 192 ? -5.939 -2.535 32.198 1.00 59.47 192 SER A O 1
ATOM 1570 N N . SER A 1 193 ? -7.775 -3.575 31.425 1.00 59.22 193 SER A N 1
ATOM 1571 C CA . SER A 1 193 ? -8.671 -2.580 32.007 1.00 59.22 193 SER A CA 1
ATOM 1572 C C . SER A 1 193 ? -8.494 -2.623 33.528 1.00 59.22 193 SER A C 1
ATOM 1574 O O . SER A 1 193 ? -8.610 -3.708 34.109 1.00 59.22 193 SER A O 1
ATOM 1576 N N . PRO A 1 194 ? -8.179 -1.500 34.196 1.00 60.12 194 PRO A N 1
ATOM 1577 C CA . PRO A 1 194 ? -8.168 -1.483 35.648 1.00 60.12 194 PRO A CA 1
ATOM 1578 C C . PRO A 1 194 ? -9.557 -1.906 36.131 1.00 60.12 194 PRO A C 1
ATOM 1580 O O . PRO A 1 194 ? -10.567 -1.497 35.557 1.00 60.12 194 PRO A O 1
ATOM 1583 N N . SER A 1 195 ? -9.622 -2.763 37.155 1.00 56.31 195 SER A N 1
ATOM 1584 C CA . SER A 1 195 ? -10.911 -3.163 37.713 1.00 56.31 195 SER A CA 1
ATOM 1585 C C . SER A 1 195 ? -11.660 -1.897 38.123 1.00 56.31 195 SER A C 1
ATOM 1587 O O . SER A 1 195 ? -11.149 -1.148 38.960 1.00 56.31 195 SER A O 1
ATOM 1589 N N . ASN A 1 196 ? -12.852 -1.669 37.569 1.00 59.62 196 ASN A N 1
ATOM 1590 C CA . ASN A 1 196 ? -13.772 -0.627 38.023 1.00 59.62 196 ASN A CA 1
ATOM 1591 C C . ASN A 1 196 ? -14.315 -0.998 39.413 1.00 59.62 196 ASN A C 1
ATOM 1593 O O . ASN A 1 196 ? -15.506 -1.223 39.598 1.00 59.62 196 ASN A O 1
ATOM 1597 N N . LYS A 1 197 ? -13.440 -1.076 40.418 1.00 55.41 197 LYS A N 1
ATOM 1598 C CA . LYS A 1 197 ? -13.849 -0.921 41.806 1.00 55.41 197 LYS A CA 1
ATOM 1599 C C . LYS A 1 197 ? -14.084 0.567 41.985 1.00 55.41 197 LYS A C 1
ATOM 1601 O O . LYS A 1 197 ? -13.173 1.321 42.325 1.00 55.41 197 LYS A O 1
ATOM 1606 N N . VAL A 1 198 ? -15.304 0.991 41.659 1.00 56.09 198 VAL A N 1
ATOM 1607 C CA . VAL A 1 198 ? -15.854 2.257 42.135 1.00 56.09 198 VAL A CA 1
ATOM 1608 C C . VAL A 1 198 ? -15.502 2.325 43.617 1.00 56.09 198 VAL A C 1
ATOM 1610 O O . VAL A 1 198 ? -15.773 1.381 44.357 1.00 56.09 198 VAL A O 1
ATOM 1613 N N . ARG A 1 199 ? -14.803 3.385 44.035 1.00 56.28 199 ARG A N 1
ATOM 1614 C CA . ARG A 1 199 ? -14.586 3.660 45.454 1.00 56.28 199 ARG A CA 1
ATOM 1615 C C . ARG A 1 199 ? -15.968 3.863 46.064 1.00 56.28 199 ARG A C 1
ATOM 1617 O O . ARG A 1 199 ? -16.497 4.970 46.012 1.00 56.28 199 ARG A O 1
ATOM 1624 N N . GLU A 1 200 ? -16.563 2.798 46.587 1.00 52.66 200 GLU A N 1
ATOM 1625 C CA . GLU A 1 200 ? -17.661 2.908 47.531 1.00 52.66 200 GLU A CA 1
ATOM 1626 C C . GLU A 1 200 ? -17.128 3.784 48.663 1.00 52.66 200 GLU A C 1
ATOM 1628 O O . GLU A 1 200 ? -16.198 3.412 49.384 1.00 52.66 200 GLU A O 1
ATOM 1633 N N . LYS A 1 201 ? -17.617 5.025 48.732 1.00 55.97 201 LYS A N 1
ATOM 1634 C CA . LYS A 1 201 ? -17.362 5.867 49.894 1.00 55.97 201 LYS A CA 1
ATOM 1635 C C . LYS A 1 201 ? -17.924 5.098 51.089 1.00 55.97 201 LYS A C 1
ATOM 1637 O O . LYS A 1 201 ? -19.094 4.719 51.018 1.00 55.97 201 LYS A O 1
ATOM 1642 N N . PRO A 1 202 ? -17.157 4.872 52.167 1.00 52.03 202 PRO A N 1
ATOM 1643 C CA . PRO A 1 202 ? -17.756 4.364 53.385 1.00 52.03 202 PRO A CA 1
ATOM 1644 C C . PRO A 1 202 ? -18.824 5.371 53.819 1.00 52.03 202 PRO A C 1
ATOM 1646 O O . PRO A 1 202 ? -18.542 6.558 53.995 1.00 52.03 202 PRO A O 1
ATOM 1649 N N . SER A 1 203 ? -20.064 4.903 53.913 1.00 55.00 203 SER A N 1
ATOM 1650 C CA . SER A 1 203 ? -21.143 5.598 54.599 1.00 55.00 203 SER A CA 1
ATOM 1651 C C . SER A 1 203 ? -20.727 5.742 56.059 1.00 55.00 203 SER A C 1
ATOM 1653 O O . SER A 1 203 ? -20.733 4.768 56.808 1.00 55.00 203 SER A O 1
ATOM 1655 N N . VAL A 1 204 ? -20.278 6.940 56.426 1.00 57.75 204 VAL A N 1
ATOM 1656 C CA . VAL A 1 204 ? -20.016 7.305 57.817 1.00 57.75 204 VAL A CA 1
ATOM 1657 C C . VAL A 1 204 ? -21.378 7.591 58.450 1.00 57.75 204 VAL A C 1
ATOM 1659 O O . VAL A 1 204 ? -22.034 8.557 58.060 1.00 57.75 204 VAL A O 1
ATOM 1662 N N . CYS A 1 205 ? -21.810 6.698 59.342 1.00 51.22 205 CYS A N 1
ATOM 1663 C CA . CYS A 1 205 ? -22.869 6.948 60.320 1.00 51.22 205 CYS A CA 1
ATOM 1664 C C . CYS A 1 205 ? -22.304 7.724 61.512 1.00 51.22 205 CYS A C 1
ATOM 1666 O O . CYS A 1 205 ? -21.117 7.490 61.843 1.00 51.22 205 CYS A O 1
#

Radius of gyration: 20.33 Å; chains: 1; bounding box: 47×38×84 Å

Secondary structure (DSSP, 8-state):
-PPPPP-SSHHHHHHHHHTTBT---GGG-B-SS-GGGS---S--EEEE-TTTSSEEEESSHHHHHHHHHHHHSTTEEEEEEEEE---HHHHHHHHHHTT-PPPB-TTT-PBPPPEEEEEEEEE-SS-EEEEEEEE--GGGTT-HHHHHHHHHHHHHHHTTT--EEEE---HHHHHHHHHHHHHHHHHHTTPPPPP----------